Protein 6N6A (pdb70)

Organism: Vibrio cholerae serotype O1 (strain ATCC 39315 / El Tor Inaba N16961) (NCBI:txid243277)

Sequence (181 aa):
MSFSDQNLIWIDLEMTGLDPEMHKKIIEMMATIVTDSELNILAEGPVIAIHQPESELAKMDEWCTTTHTASGLVARVRQSQVSEEEAIDQTLAFLKQWVPEGKSPICGNSIGQDRRFLYKHMPRLEAYFHYRYIDVSTIKELTRRRWQPEVLKEEFSKTGSHLALDDIRESIAELQQFYRKKAVFKI

Nearest PDB structures (foldseek):
  6n6f-assembly1_A  TM=1.005E+00  e=4.125E-38  Vibrio cholerae
  7v5h-assembly1_A-2  TM=9.959E-01  e=2.696E-35  Vibrio cholerae O1 biovar El Tor str. N16961
  7vh4-assembly1_C  TM=9.871E-01  e=1.041E-28  Escherichia coli K-12
  3tr8-assembly1_B  TM=9.938E-01  e=1.844E-27  Coxiella burnetii
  7va3-assembly1_B  TM=9.615E-01  e=7.369E-28  Pseudomonas aeruginosa PAO1

Radius of gyration: 16.39 Å; Cα contacts (8 Å, |Δi|>4): 331; chains: 1; bounding box: 46×34×40 Å

Structure (mmCIF, N/CA/C/O backbone):
data_6N6A
#
_entry.id   6N6A
#
_cell.length_a   89.864
_cell.length_b   89.864
_cell.length_c   59.622
_cell.angle_alpha   90.000
_cell.angle_beta   90.000
_cell.angle_gamma   120.000
#
_symmetry.space_group_name_H-M   'P 32 2 1'
#
loop_
_entity.id
_entity.type
_entity.pdbx_description
1 polymer Oligoribonuclease
2 polymer "RNA (5'-R(P*GP*G)-3')"
3 non-polymer 'SODIUM ION'
4 water water
#
loop_
_atom_site.group_PDB
_atom_site.id
_atom_site.type_symbol
_atom_site.label_atom_id
_atom_site.label_alt_id
_atom_site.label_comp_id
_atom_site.label_asym_id
_atom_site.label_entity_id
_atom_site.label_seq_id
_atom_site.pdbx_PDB_ins_code
_atom_site.Cartn_x
_atom_site.Cartn_y
_atom_site.Cartn_z
_atom_site.occupancy
_atom_site.B_iso_or_equiv
_atom_site.auth_seq_id
_atom_site.auth_comp_id
_atom_site.auth_asym_id
_atom_site.auth_atom_id
_atom_site.pdbx_PDB_model_num
ATOM 1 N N . MET A 1 1 ? -33.989 3.353 -18.429 1.00 56.35 1 MET A N 1
ATOM 2 C CA . MET A 1 1 ? -32.577 3.711 -18.489 1.00 60.17 1 MET A CA 1
ATOM 3 C C . MET A 1 1 ? -31.773 2.939 -17.442 1.00 60.59 1 MET A C 1
ATOM 4 O O . MET A 1 1 ? -31.222 1.877 -17.731 1.00 67.28 1 MET A O 1
ATOM 6 N N . SER A 1 2 ? -31.708 3.483 -16.226 1.00 53.71 2 SER A N 1
ATOM 7 C CA . SER A 1 2 ? -31.023 2.819 -15.124 1.00 41.61 2 SER A CA 1
ATOM 8 C C . SER A 1 2 ? -31.983 1.902 -14.379 1.00 36.10 2 SER A C 1
ATOM 9 O O . SER A 1 2 ? -31.843 1.706 -13.170 1.00 32.77 2 SER A O 1
ATOM 12 N N . PHE A 1 3 ? -32.964 1.354 -15.095 1.00 32.57 3 PHE A N 1
ATOM 13 C CA . PHE A 1 3 ? -33.963 0.472 -14.502 1.00 29.39 3 PHE A CA 1
ATOM 14 C C . PHE A 1 3 ? -33.286 -0.747 -13.886 1.00 29.44 3 PHE A C 1
ATOM 15 O O . PHE A 1 3 ? -32.486 -1.419 -14.541 1.00 30.29 3 PHE A O 1
ATOM 23 N N . SER A 1 4 ? -33.599 -1.032 -12.620 1.00 25.16 4 SER A N 1
ATOM 24 C CA . SER A 1 4 ? -32.925 -2.132 -11.942 1.00 26.80 4 SER A CA 1
ATOM 25 C C . SER A 1 4 ? -33.752 -2.607 -10.758 1.00 22.59 4 SER A C 1
ATOM 26 O O . SER A 1 4 ? -34.308 -1.797 -10.013 1.00 21.60 4 SER A O 1
ATOM 29 N N . ASP A 1 5 ? -33.797 -3.932 -10.574 1.00 25.63 5 ASP A N 1
ATOM 30 C CA . ASP A 1 5 ? -34.478 -4.479 -9.406 1.00 23.33 5 ASP A CA 1
ATOM 31 C C . ASP A 1 5 ? -33.731 -4.217 -8.103 1.00 23.41 5 ASP A C 1
ATOM 32 O O . ASP A 1 5 ? -34.237 -4.592 -7.039 1.00 24.43 5 ASP A O 1
ATOM 37 N N . GLN A 1 6 ? -32.554 -3.589 -8.161 1.00 20.74 6 GLN A N 1
ATOM 38 C CA . GLN A 1 6 ? -31.804 -3.201 -6.974 1.00 21.13 6 GLN A CA 1
ATOM 39 C C . GLN A 1 6 ? -32.062 -1.762 -6.551 1.00 19.67 6 GLN A C 1
ATOM 40 O O . GLN A 1 6 ? -31.634 -1.368 -5.460 1.00 19.43 6 GLN A O 1
ATOM 46 N N . ASN A 1 7 ? -32.730 -0.968 -7.388 1.00 17.87 7 ASN A N 1
ATOM 47 C CA . ASN A 1 7 ? -32.991 0.430 -7.084 1.00 16.68 7 ASN A CA 1
ATOM 48 C C . ASN A 1 7 ? -33.948 0.547 -5.899 1.00 16.89 7 ASN A C 1
ATOM 49 O O . ASN A 1 7 ? -34.751 -0.352 -5.621 1.00 17.62 7 ASN A O 1
ATOM 54 N N . LEU A 1 8 ? -33.876 1.685 -5.216 1.00 14.71 8 LEU A N 1
ATOM 55 C CA . LEU A 1 8 ? -34.627 1.915 -3.985 1.00 13.65 8 LEU A CA 1
ATOM 56 C C . LEU A 1 8 ? -35.653 3.020 -4.189 1.00 14.98 8 LEU A C 1
ATOM 57 O O . LEU A 1 8 ? -35.331 4.081 -4.740 1.00 14.91 8 LEU A O 1
ATOM 62 N N . ILE A 1 9 ? -36.879 2.779 -3.724 1.00 14.36 9 ILE A N 1
ATOM 63 C CA . ILE A 1 9 ? -37.945 3.771 -3.778 1.00 13.50 9 ILE A CA 1
ATOM 64 C C . ILE A 1 9 ? -38.035 4.452 -2.425 1.00 13.44 9 ILE A C 1
ATOM 65 O O . ILE A 1 9 ? -38.358 3.807 -1.418 1.00 12.47 9 ILE A O 1
ATOM 70 N N . TRP A 1 10 ? -37.777 5.752 -2.416 1.00 11.99 10 TRP A N 1
ATOM 71 C CA . TRP A 1 10 ? -37.900 6.599 -1.239 1.00 10.99 10 TRP A CA 1
ATOM 72 C C . TRP A 1 10 ? -39.199 7.385 -1.333 1.00 12.22 10 TRP A C 1
ATOM 73 O O . TRP A 1 10 ? -39.542 7.907 -2.395 1.00 12.79 10 TRP A O 1
ATOM 84 N N . ILE A 1 11 ? -39.918 7.476 -0.219 1.00 11.87 11 ILE A N 1
ATOM 85 C CA . ILE A 1 11 ? -41.204 8.166 -0.214 1.00 12.44 11 ILE A CA 1
ATOM 86 C C . ILE A 1 11 ? -41.380 8.916 1.096 1.00 11.59 11 ILE A C 1
ATOM 87 O O . ILE A 1 11 ? -40.950 8.452 2.157 1.00 13.76 11 ILE A O 1
ATOM 92 N N . ASP A 1 12 ? -41.982 10.102 1.009 1.00 13.05 12 ASP A N 1
ATOM 93 C CA . ASP A 1 12 ? -42.378 10.857 2.187 1.00 13.20 12 ASP A CA 1
ATOM 94 C C . ASP A 1 12 ? -43.775 11.406 1.951 1.00 12.42 12 ASP A C 1
ATOM 95 O O . ASP A 1 12 ? -44.094 11.879 0.855 1.00 13.54 12 ASP A O 1
ATOM 100 N N . LEU A 1 13 ? -44.614 11.308 2.976 1.00 12.99 13 LEU A N 1
ATOM 101 C CA . LEU A 1 13 ? -45.961 11.856 2.943 1.00 13.26 13 LEU A CA 1
ATOM 102 C C . LEU A 1 13 ? -46.090 12.948 3.993 1.00 14.47 13 LEU A C 1
ATOM 103 O O . LEU A 1 13 ? -45.417 12.923 5.027 1.00 14.16 13 LEU A O 1
ATOM 108 N N . GLU A 1 14 ? -46.951 13.920 3.712 1.00 11.79 14 GLU A N 1
ATOM 109 C CA . GLU A 1 14 ? -47.470 14.800 4.745 1.00 11.11 14 GLU A CA 1
ATOM 110 C C . GLU A 1 14 ? -48.952 14.508 4.910 1.00 12.85 14 GLU A C 1
ATOM 111 O O . GLU A 1 14 ? -49.643 14.154 3.944 1.00 12.34 14 GLU A O 1
ATOM 117 N N . MET A 1 15 ? -49.426 14.626 6.152 1.00 11.89 15 MET A N 1
ATOM 118 C CA . MET A 1 15 ? -50.779 14.231 6.510 1.00 11.50 15 MET A CA 1
ATOM 119 C C . MET A 1 15 ? -51.427 15.309 7.367 1.00 11.05 15 MET A C 1
ATOM 120 O O . MET A 1 15 ? -50.761 16.201 7.901 1.00 12.53 15 MET A O 1
ATOM 125 N N . THR A 1 16 ? -52.746 15.195 7.527 1.00 12.63 16 THR A N 1
ATOM 126 C CA . THR A 1 16 ? -53.455 16.071 8.455 1.00 11.45 16 THR A CA 1
ATOM 127 C C . THR A 1 16 ? -53.309 15.642 9.914 1.00 12.15 16 THR A C 1
ATOM 128 O O . THR A 1 16 ? -53.825 16.339 10.793 1.00 13.39 16 THR A O 1
ATOM 132 N N . GLY A 1 17 ? -52.625 14.534 10.188 1.00 11.78 17 GLY A N 1
ATOM 133 C CA . GLY A 1 17 ? -52.401 14.094 11.550 1.00 12.22 17 GLY A CA 1
ATOM 134 C C . GLY A 1 17 ? -51.777 12.712 11.547 1.00 11.17 17 GLY A C 1
ATOM 135 O O . GLY A 1 17 ? -51.419 12.179 10.497 1.00 12.23 17 GLY A O 1
ATOM 136 N N . LEU A 1 18 ? -51.665 12.144 12.745 1.00 13.64 18 LEU A N 1
ATOM 137 C CA . LEU A 1 18 ? -50.914 10.913 12.954 1.00 14.76 18 LEU A CA 1
ATOM 138 C C . LEU A 1 18 ? -51.759 9.648 12.853 1.00 17.35 18 LEU A C 1
ATOM 139 O O . LEU A 1 18 ? -51.206 8.551 12.988 1.00 16.50 18 LEU A O 1
ATOM 144 N N . ASP A 1 19 ? -53.069 9.760 12.622 1.00 14.76 19 ASP A N 1
ATOM 145 C CA . ASP A 1 19 ? -53.960 8.599 12.694 1.00 15.79 19 ASP A CA 1
ATOM 146 C C . ASP A 1 19 ? -54.506 8.274 11.310 1.00 13.83 19 ASP A C 1
ATOM 147 O O . ASP A 1 19 ? -55.354 9.022 10.800 1.00 15.11 19 ASP A O 1
ATOM 152 N N . PRO A 1 20 ? -54.095 7.164 10.685 1.00 14.60 20 PRO A N 1
ATOM 153 C CA . PRO A 1 20 ? -54.573 6.869 9.320 1.00 16.96 20 PRO A CA 1
ATOM 154 C C . PRO A 1 20 ? -56.077 6.719 9.216 1.00 16.32 20 PRO A C 1
ATOM 155 O O . PRO A 1 20 ? -56.637 6.940 8.135 1.00 17.47 20 PRO A O 1
ATOM 159 N N . GLU A 1 21 ? -56.752 6.332 10.295 1.00 14.96 21 GLU A N 1
ATOM 160 C CA . GLU A 1 21 ? -58.194 6.132 10.240 1.00 16.42 21 GLU A CA 1
ATOM 161 C C . GLU A 1 21 ? -58.969 7.441 10.284 1.00 18.05 21 GLU A C 1
ATOM 162 O O . GLU A 1 21 ? -60.133 7.473 9.877 1.00 24.88 21 GLU A O 1
ATOM 168 N N . MET A 1 22 ? -58.349 8.508 10.773 1.00 16.56 22 MET A N 1
ATOM 169 C CA . MET A 1 22 ? -58.968 9.814 10.939 1.00 17.16 22 MET A CA 1
ATOM 170 C C . MET A 1 22 ? -58.453 10.839 9.947 1.00 15.60 22 MET A C 1
ATOM 171 O O . MET A 1 22 ? -59.214 11.706 9.503 1.00 16.64 22 MET A O 1
ATOM 176 N N . HIS A 1 23 ? -57.188 10.741 9.576 1.00 13.23 23 HIS A N 1
ATOM 177 C CA . HIS A 1 23 ? -56.488 11.794 8.867 1.00 12.08 23 HIS A CA 1
ATOM 178 C C . HIS A 1 23 ? -56.267 11.396 7.419 1.00 12.87 23 HIS A C 1
ATOM 179 O O . HIS A 1 23 ? -56.576 10.278 6.995 1.00 16.06 23 HIS A O 1
ATOM 186 N N . LYS A 1 24 ? -55.728 12.337 6.660 1.00 12.51 24 LYS A N 1
ATOM 187 C CA A LYS A 1 24 ? -55.637 12.199 5.217 0.63 11.11 24 LYS A CA 1
ATOM 188 C CA B LYS A 1 24 ? -55.642 12.218 5.214 0.37 11.93 24 LYS A CA 1
ATOM 189 C C . LYS A 1 24 ? -54.244 12.593 4.756 1.00 12.62 24 LYS A C 1
ATOM 190 O O . LYS A 1 24 ? -53.523 13.333 5.437 1.00 14.15 24 LYS A O 1
ATOM 201 N N . ILE A 1 25 ? -53.878 12.090 3.580 1.00 12.50 25 ILE A N 1
ATOM 202 C CA . ILE A 1 25 ? -52.619 12.459 2.944 1.00 12.03 25 ILE A CA 1
ATOM 203 C C . ILE A 1 25 ? -52.822 13.780 2.218 1.00 13.08 25 ILE A C 1
ATOM 204 O O . ILE A 1 25 ? -53.765 13.928 1.431 1.00 13.55 25 ILE A O 1
ATOM 209 N N . ILE A 1 26 ? -51.939 14.744 2.482 1.00 12.28 26 ILE A N 1
ATOM 210 C CA . ILE A 1 26 ? -51.986 16.041 1.803 1.00 11.46 26 ILE A CA 1
ATOM 211 C C . ILE A 1 26 ? -50.782 16.300 0.917 1.00 11.26 26 ILE A C 1
ATOM 212 O O . ILE A 1 26 ? -50.831 17.223 0.086 1.00 12.57 26 ILE A O 1
ATOM 217 N N . GLU A 1 27 ? -49.707 15.530 1.054 1.00 12.34 27 GLU A N 1
ATOM 218 C CA . GLU A 1 27 ? -48.603 15.662 0.118 1.00 12.89 27 GLU A CA 1
ATOM 219 C C . GLU A 1 27 ? -47.902 14.324 -0.021 1.00 11.80 27 GLU A C 1
ATOM 220 O O . GLU A 1 27 ? -47.838 13.539 0.926 1.00 13.07 27 GLU A O 1
ATOM 226 N N . MET A 1 28 ? -47.354 14.082 -1.211 1.00 12.94 28 MET A N 1
ATOM 227 C CA A MET A 1 28 ? -46.552 12.893 -1.473 0.50 13.24 28 MET A CA 1
ATOM 228 C CA B MET A 1 28 ? -46.512 12.920 -1.421 0.50 12.95 28 MET A CA 1
ATOM 229 C C . MET A 1 28 ? -45.388 13.289 -2.372 1.00 14.34 28 MET A C 1
ATOM 230 O O . MET A 1 28 ? -45.559 14.100 -3.288 1.00 15.20 28 MET A O 1
ATOM 239 N N . ALA A 1 29 ? -44.219 12.711 -2.117 1.00 13.33 29 ALA A N 1
ATOM 240 C CA . ALA A 1 29 ? -43.075 12.854 -3.003 1.00 12.02 29 ALA A CA 1
ATOM 241 C C . ALA A 1 29 ? -42.327 11.531 -3.014 1.00 13.69 29 ALA A C 1
ATOM 242 O O . ALA A 1 29 ? -42.277 10.825 -1.997 1.00 14.04 29 ALA A O 1
ATOM 244 N N . THR A 1 30 ? -41.753 11.195 -4.173 1.00 12.49 30 THR A N 1
ATOM 245 C CA . THR A 1 30 ? -40.946 9.993 -4.322 1.00 11.82 30 THR A CA 1
ATOM 246 C C . THR A 1 30 ? -39.613 10.348 -4.965 1.00 13.01 30 THR A C 1
ATOM 247 O O . THR A 1 30 ? -39.508 11.307 -5.737 1.00 14.00 30 THR A O 1
ATOM 251 N N . ILE A 1 31 ? -38.587 9.570 -4.619 1.00 13.15 31 ILE A N 1
ATOM 252 C CA . ILE A 1 31 ? -37.282 9.635 -5.263 1.00 12.01 31 ILE A CA 1
ATOM 253 C C . ILE A 1 31 ? -36.803 8.208 -5.461 1.00 11.64 31 ILE A C 1
ATOM 254 O O . ILE A 1 31 ? -37.029 7.345 -4.604 1.00 14.18 31 ILE A O 1
ATOM 259 N N . VAL A 1 32 ? -36.134 7.949 -6.578 1.00 14.63 32 VAL A N 1
ATOM 260 C CA . VAL A 1 32 ? -35.500 6.658 -6.816 1.00 14.24 32 VAL A CA 1
ATOM 261 C C . VAL A 1 32 ? -33.994 6.848 -6.756 1.00 16.17 32 VAL A C 1
ATOM 262 O O . VAL A 1 32 ? -33.444 7.703 -7.461 1.00 16.30 32 VAL A O 1
ATOM 266 N N . THR A 1 33 ? -33.327 6.050 -5.921 1.00 13.68 33 THR A N 1
ATOM 267 C CA . THR A 1 33 ? -31.873 5.954 -5.935 1.00 16.06 33 THR A CA 1
ATOM 268 C C . THR A 1 33 ? -31.454 4.599 -6.478 1.00 16.25 33 THR A C 1
ATOM 269 O O . THR A 1 33 ? -32.234 3.642 -6.497 1.00 17.28 33 THR A O 1
ATOM 273 N N . ASP A 1 34 ? -30.199 4.520 -6.917 1.00 15.10 34 ASP A N 1
ATOM 274 C CA . ASP A 1 34 ? -29.631 3.205 -7.138 1.00 15.97 34 ASP A CA 1
ATOM 275 C C . ASP A 1 34 ? -29.293 2.574 -5.790 1.00 16.52 34 ASP A C 1
ATOM 276 O O . ASP A 1 34 ? -29.508 3.160 -4.725 1.00 17.24 34 ASP A O 1
ATOM 281 N N . SER A 1 35 ? -28.758 1.356 -5.844 1.00 17.90 35 SER A N 1
ATOM 282 C CA . SER A 1 35 ? -28.451 0.616 -4.630 1.00 17.70 35 SER A CA 1
ATOM 283 C C . SER A 1 35 ? -27.331 1.256 -3.827 1.00 20.67 35 SER A C 1
ATOM 284 O O . SER A 1 35 ? -27.166 0.928 -2.648 1.00 21.29 35 SER A O 1
ATOM 287 N N . GLU A 1 36 ? -26.552 2.146 -4.443 1.00 18.84 36 GLU A N 1
ATOM 288 C CA . GLU A 1 36 ? -25.478 2.864 -3.770 1.00 20.01 36 GLU A CA 1
ATOM 289 C C . GLU A 1 36 ? -25.909 4.253 -3.309 1.00 18.66 36 GLU A C 1
ATOM 290 O O . GLU A 1 36 ? -25.063 5.041 -2.871 1.00 19.84 36 GLU A O 1
ATOM 296 N N . LEU A 1 37 ? -27.201 4.564 -3.396 1.00 16.32 37 LEU A N 1
ATOM 297 C CA . LEU A 1 37 ? -27.838 5.793 -2.904 1.00 16.28 37 LEU A CA 1
ATOM 298 C C . LEU A 1 37 ? -27.657 6.993 -3.824 1.00 18.48 37 LEU A C 1
ATOM 299 O O . LEU A 1 37 ? -28.010 8.111 -3.426 1.00 18.83 37 LEU A O 1
ATOM 304 N N . ASN A 1 38 ? -27.140 6.807 -5.032 1.00 19.14 38 ASN A N 1
ATOM 305 C CA . ASN A 1 38 ? -27.107 7.908 -5.988 1.00 16.84 38 ASN A CA 1
ATOM 306 C C . ASN A 1 38 ? -28.523 8.194 -6.460 1.00 16.85 38 ASN A C 1
ATOM 307 O O . ASN A 1 38 ? -29.250 7.279 -6.851 1.00 17.63 38 ASN A O 1
ATOM 312 N N . ILE A 1 39 ? -28.917 9.464 -6.430 1.00 16.60 39 ILE A N 1
ATOM 313 C CA . ILE A 1 39 ? -30.265 9.832 -6.851 1.00 16.04 39 ILE A CA 1
ATOM 314 C C . ILE A 1 39 ? -30.348 9.754 -8.369 1.00 16.69 39 ILE A C 1
ATOM 315 O O . ILE A 1 39 ? -29.613 10.451 -9.081 1.00 18.66 39 ILE A O 1
ATOM 320 N N . LEU A 1 40 ? -31.234 8.890 -8.869 1.00 16.45 40 LEU A N 1
ATOM 321 C CA . LEU A 1 40 ? -31.422 8.695 -10.302 1.00 17.76 40 LEU A CA 1
ATOM 322 C C . LEU A 1 40 ? -32.498 9.606 -10.866 1.00 17.09 40 LEU A C 1
ATOM 323 O O . LEU A 1 40 ? -32.372 10.082 -12.000 1.00 18.50 40 LEU A O 1
ATOM 328 N N . ALA A 1 41 ? -33.562 9.837 -10.102 1.00 15.43 41 ALA A N 1
ATOM 329 C CA . ALA A 1 41 ? -34.736 10.523 -10.619 1.00 14.76 41 ALA A CA 1
ATOM 330 C C . ALA A 1 41 ? -35.611 10.921 -9.449 1.00 14.31 41 ALA A C 1
ATOM 331 O O . ALA A 1 41 ? -35.745 10.163 -8.483 1.00 16.50 41 ALA A O 1
ATOM 333 N N . GLU A 1 42 ? -36.209 12.100 -9.541 1.00 14.09 42 GLU A N 1
ATOM 334 C CA . GLU A 1 42 ? -37.205 12.514 -8.572 1.00 14.89 42 GLU A CA 1
ATOM 335 C C . GLU A 1 42 ? -38.577 12.368 -9.207 1.00 15.75 42 GLU A C 1
ATOM 336 O O . GLU A 1 42 ? -38.752 12.634 -10.405 1.00 18.97 42 GLU A O 1
ATOM 342 N N . GLY A 1 43 ? -39.531 11.898 -8.410 1.00 14.97 43 GLY A N 1
ATOM 343 C CA . GLY A 1 43 ? -40.864 11.642 -8.893 1.00 14.47 43 GLY A CA 1
ATOM 344 C C . GLY A 1 43 ? -41.793 12.819 -8.703 1.00 15.43 43 GLY A C 1
ATOM 345 O O . GLY A 1 43 ? -41.382 13.927 -8.334 1.00 14.99 43 GLY A O 1
ATOM 346 N N . PRO A 1 44 ? -43.077 12.591 -8.964 1.00 15.11 44 PRO A N 1
ATOM 347 C CA . PRO A 1 44 ? -44.073 13.654 -8.787 1.00 15.62 44 PRO A CA 1
ATOM 348 C C . PRO A 1 44 ? -44.100 14.147 -7.350 1.00 12.27 44 PRO A C 1
ATOM 349 O O . PRO A 1 44 ? -44.056 13.361 -6.400 1.00 14.02 44 PRO A O 1
ATOM 353 N N . VAL A 1 45 ? -44.174 15.467 -7.200 1.00 13.33 45 VAL A N 1
ATOM 354 C CA . VAL A 1 45 ? -44.330 16.113 -5.904 1.00 12.81 45 VAL A CA 1
ATOM 355 C C . VAL A 1 45 ? -45.739 16.679 -5.904 1.00 12.92 45 VAL A C 1
ATOM 356 O O . VAL A 1 45 ? -46.024 17.666 -6.592 1.00 15.29 45 VAL A O 1
ATOM 360 N N . ILE A 1 46 ? -46.633 16.031 -5.162 1.00 13.32 46 ILE A N 1
ATOM 361 C CA . ILE A 1 46 ? -48.068 16.221 -5.350 1.00 12.87 46 ILE A CA 1
ATOM 362 C C . ILE A 1 46 ? -48.701 16.698 -4.050 1.00 12.31 46 ILE A C 1
ATOM 363 O O . ILE A 1 46 ? -48.722 15.963 -3.057 1.00 13.42 46 ILE A O 1
ATOM 368 N N . ALA A 1 47 ? -49.244 17.911 -4.064 1.00 14.56 47 ALA A N 1
ATOM 369 C CA . ALA A 1 47 ? -50.162 18.332 -3.015 1.00 13.24 47 ALA A CA 1
ATOM 370 C C . ALA A 1 47 ? -51.538 17.791 -3.370 1.00 15.31 47 ALA A C 1
ATOM 371 O O . ALA A 1 47 ? -52.031 18.013 -4.480 1.00 17.75 47 ALA A O 1
ATOM 373 N N . ILE A 1 48 ? -52.140 17.046 -2.449 1.00 14.21 48 ILE A N 1
ATOM 374 C CA . ILE A 1 48 ? -53.386 16.337 -2.703 1.00 14.88 48 ILE A CA 1
ATOM 375 C C . ILE A 1 48 ? -54.525 17.143 -2.104 1.00 14.94 48 ILE A C 1
ATOM 376 O O . ILE A 1 48 ? -54.489 17.489 -0.918 1.00 15.54 48 ILE A O 1
ATOM 381 N N . HIS A 1 49 ? -55.522 17.462 -2.925 1.00 16.18 49 HIS A N 1
ATOM 382 C CA . HIS A 1 49 ? -56.613 18.294 -2.446 1.00 15.74 49 HIS A CA 1
ATOM 383 C C . HIS A 1 49 ? -57.360 17.598 -1.319 1.00 17.49 49 HIS A C 1
ATOM 384 O O . HIS A 1 49 ? -57.614 16.390 -1.374 1.00 17.50 49 HIS A O 1
ATOM 391 N N . GLN A 1 50 ? -57.719 18.376 -0.298 1.00 16.91 50 GLN A N 1
ATOM 392 C CA . GLN A 1 50 ? -58.609 17.914 0.753 1.00 16.36 50 GLN A CA 1
ATOM 393 C C . GLN A 1 50 ? -59.577 19.044 1.074 1.00 18.39 50 GLN A C 1
ATOM 394 O O . GLN A 1 50 ? -59.192 20.223 1.042 1.00 19.88 50 GLN A O 1
ATOM 400 N N . PRO A 1 51 ? -60.824 18.717 1.392 1.00 18.43 51 PRO A N 1
ATOM 401 C CA . PRO A 1 51 ? -61.796 19.757 1.746 1.00 18.68 51 PRO A CA 1
ATOM 402 C C . PRO A 1 51 ? -61.516 20.334 3.124 1.00 16.97 51 PRO A C 1
ATOM 403 O O . PRO A 1 51 ? -60.779 19.769 3.935 1.00 16.76 51 PRO A O 1
ATOM 407 N N . GLU A 1 52 ? -62.118 21.494 3.384 1.00 19.02 52 GLU A N 1
ATOM 408 C CA . GLU A 1 52 ? -61.883 22.158 4.662 1.00 17.50 52 GLU A CA 1
ATOM 409 C C . GLU A 1 52 ? -62.280 21.282 5.838 1.00 17.69 52 GLU A C 1
ATOM 410 O O . GLU A 1 52 ? -61.666 21.371 6.904 1.00 18.24 52 GLU A O 1
ATOM 416 N N . SER A 1 53 ? -63.305 20.442 5.680 1.00 15.76 53 SER A N 1
ATOM 417 C CA . SER A 1 53 ? -63.687 19.570 6.788 1.00 15.85 53 SER A CA 1
ATOM 418 C C . SER A 1 53 ? -62.552 18.638 7.188 1.00 17.07 53 SER A C 1
ATOM 419 O O . SER A 1 53 ? -62.435 18.269 8.363 1.00 16.85 53 SER A O 1
ATOM 422 N N . GLU A 1 54 ? -61.706 18.243 6.233 1.00 15.20 54 GLU A N 1
ATOM 423 C CA . GLU A 1 54 ? -60.565 17.406 6.576 1.00 13.40 54 GLU A CA 1
ATOM 424 C C . GLU A 1 54 ? -59.392 18.232 7.084 1.00 12.93 54 GLU A C 1
ATOM 425 O O . GLU A 1 54 ? -58.694 17.808 8.013 1.00 13.95 54 G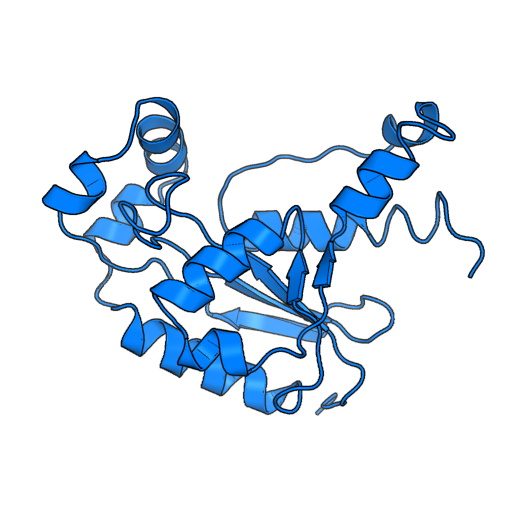LU A O 1
ATOM 431 N N . LEU A 1 55 ? -59.150 19.406 6.486 1.00 13.63 55 LEU A N 1
ATOM 432 C CA . LEU A 1 55 ? -58.108 20.279 7.013 1.00 12.97 55 LEU A CA 1
ATOM 433 C C . LEU A 1 55 ? -58.453 20.730 8.423 1.00 13.39 55 LEU A C 1
ATOM 434 O O . LEU A 1 55 ? -57.553 21.020 9.221 1.00 14.85 55 LEU A O 1
ATOM 439 N N . ALA A 1 56 ? -59.745 20.767 8.756 1.00 13.43 56 ALA A N 1
ATOM 440 C CA . ALA A 1 56 ? -60.179 21.216 10.077 1.00 13.58 56 ALA A CA 1
ATOM 441 C C . ALA A 1 56 ? -59.927 20.190 11.169 1.00 14.20 56 ALA A C 1
ATOM 442 O O . ALA A 1 56 ? -60.188 20.486 12.342 1.00 16.93 56 ALA A O 1
ATOM 444 N N . LYS A 1 57 ? -59.452 18.993 10.825 1.00 13.09 57 LYS A N 1
ATOM 445 C CA . LYS A 1 57 ? -59.028 18.042 11.839 1.00 12.57 57 LYS A CA 1
ATOM 446 C C . LYS A 1 57 ? -57.6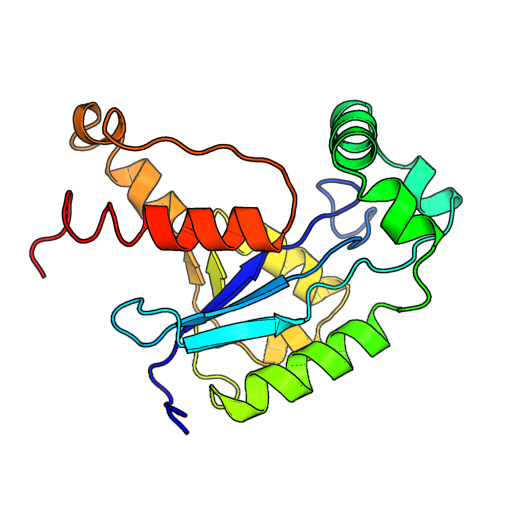03 18.289 12.314 1.00 14.70 57 LYS A C 1
ATOM 447 O O . LYS A 1 57 ? -57.162 17.638 13.268 1.00 16.63 57 LYS A O 1
ATOM 453 N N . MET A 1 58 ? -56.872 19.193 11.672 1.00 13.32 58 MET A N 1
ATOM 454 C CA . MET A 1 58 ? -55.475 19.392 12.029 1.00 12.08 58 MET A CA 1
ATOM 455 C C . MET A 1 58 ? -55.362 20.090 13.374 1.00 12.85 58 MET A C 1
ATOM 456 O O . MET A 1 58 ? -56.082 21.056 13.662 1.00 13.80 58 MET A O 1
ATOM 461 N N . ASP A 1 59 ? -54.447 19.594 14.202 1.00 12.86 59 ASP A N 1
ATOM 462 C CA . ASP A 1 59 ? -54.171 20.229 15.483 1.00 12.45 59 ASP A CA 1
ATOM 463 C C . ASP A 1 59 ? -53.291 21.462 15.266 1.00 12.35 59 ASP A C 1
ATOM 464 O O . ASP A 1 59 ? -53.011 21.872 14.137 1.00 12.58 59 ASP A O 1
ATOM 469 N N . GLU A 1 60 ? -52.826 22.064 16.358 1.00 12.35 60 GLU A N 1
ATOM 470 C CA . GLU A 1 60 ? -52.018 23.270 16.223 1.00 12.68 60 GLU A CA 1
ATOM 471 C C . GLU A 1 60 ? -50.704 22.980 15.512 1.00 13.79 60 GLU A C 1
ATOM 472 O O . GLU A 1 60 ? -50.294 23.739 14.625 1.00 14.20 60 GLU A O 1
ATOM 478 N N . TRP A 1 61 ? -50.030 21.887 15.885 1.00 12.91 61 TRP A N 1
ATOM 479 C CA . TRP A 1 61 ? -48.764 21.558 15.240 1.00 14.38 61 TRP A CA 1
ATOM 480 C C . TRP A 1 61 ? -48.941 21.420 13.735 1.00 14.32 61 TRP A C 1
ATOM 481 O O . TRP A 1 61 ? -48.184 22.007 12.948 1.00 15.03 61 TRP A O 1
ATOM 492 N N . CYS A 1 62 ? -49.938 20.640 13.313 1.00 12.51 62 CYS A N 1
ATOM 493 C CA . CYS A 1 62 ? -50.143 20.416 11.887 1.00 12.81 62 CYS A CA 1
ATOM 494 C C . CYS A 1 62 ? -50.561 21.698 11.186 1.00 13.79 62 CYS A C 1
ATOM 495 O O . CYS A 1 62 ? -50.061 22.012 10.099 1.00 14.48 62 CYS A O 1
ATOM 498 N N . THR A 1 63 ? -51.499 22.438 11.782 1.00 13.63 63 THR A N 1
ATOM 499 C CA . THR A 1 63 ? -51.978 23.663 11.153 1.00 13.80 63 THR A CA 1
ATOM 500 C C . THR A 1 63 ? -50.840 24.645 10.946 1.00 14.95 63 THR A C 1
ATOM 501 O O . THR A 1 63 ? -50.651 25.171 9.843 1.00 14.66 63 THR A O 1
ATOM 505 N N . THR A 1 64 ? -50.059 24.901 11.994 1.00 13.89 64 THR A N 1
ATOM 506 C CA . THR A 1 64 ? -48.997 25.887 11.861 1.00 14.94 64 THR A CA 1
ATOM 507 C C . THR A 1 64 ? -47.902 25.388 10.928 1.00 15.78 64 THR A C 1
ATOM 508 O O . THR A 1 64 ? -47.387 26.154 10.102 1.00 18.26 64 THR A O 1
ATOM 512 N N . THR A 1 65 ? -47.545 24.103 11.026 1.00 13.91 65 THR A N 1
ATOM 513 C CA . THR A 1 65 ? -46.478 23.575 10.183 1.00 14.46 65 THR A CA 1
ATOM 514 C C . THR A 1 65 ? -46.856 23.661 8.713 1.00 15.63 65 THR A C 1
ATOM 515 O O . THR A 1 65 ? -46.096 24.190 7.890 1.00 16.33 65 THR A O 1
ATOM 519 N N . HIS A 1 66 ? -48.029 23.136 8.365 1.00 13.75 66 HIS A N 1
ATOM 520 C CA . HIS A 1 66 ? -48.415 23.061 6.963 1.00 13.12 66 HIS A CA 1
ATOM 521 C C . HIS A 1 66 ? -48.892 24.396 6.409 1.00 15.28 66 HIS A C 1
ATOM 522 O O . HIS A 1 66 ? -48.866 24.589 5.187 1.00 15.64 66 HIS A O 1
ATOM 529 N N . THR A 1 67 ? -49.326 25.323 7.266 1.00 16.32 67 THR A N 1
ATOM 530 C CA . THR A 1 67 ? -49.618 26.665 6.777 1.00 15.19 67 THR A CA 1
ATOM 531 C C . THR A 1 67 ? -48.328 27.419 6.483 1.00 16.58 67 THR A C 1
ATOM 532 O O . THR A 1 67 ? -48.166 28.000 5.403 1.00 18.54 67 THR A O 1
ATOM 536 N N . ALA A 1 68 ? -47.376 27.383 7.420 1.00 18.72 68 ALA A N 1
ATOM 537 C CA . ALA A 1 68 ? -46.145 28.152 7.256 1.00 21.12 68 ALA A CA 1
ATOM 538 C C . ALA A 1 68 ? -45.328 27.689 6.054 1.00 19.67 68 ALA A C 1
ATOM 539 O O . ALA A 1 68 ? -44.642 28.503 5.420 1.00 21.73 68 ALA A O 1
ATOM 541 N N . SER A 1 69 ? -45.365 26.398 5.737 1.00 17.06 69 SER A N 1
ATOM 542 C CA . SER A 1 69 ? -44.599 25.877 4.614 1.00 16.50 69 SER A CA 1
ATOM 543 C C . SER A 1 69 ? -45.222 26.205 3.269 1.00 18.56 69 SER A C 1
ATOM 544 O O . SER A 1 69 ? -44.580 25.973 2.237 1.00 17.59 69 SER A O 1
ATOM 547 N N . GLY A 1 70 ? -46.450 26.714 3.257 1.00 17.62 70 G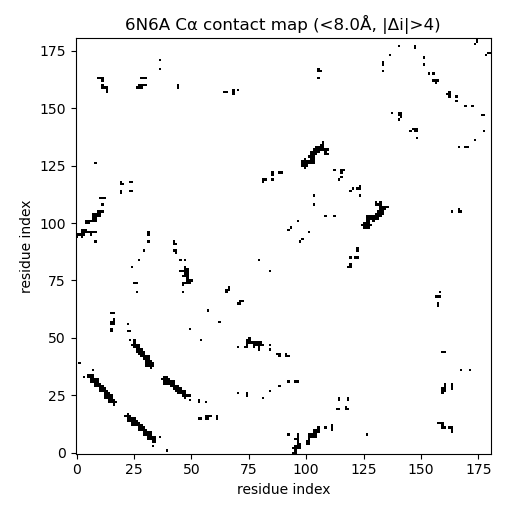LY A N 1
ATOM 548 C CA . GLY A 1 70 ? -47.189 26.925 2.030 1.00 16.91 70 GLY A CA 1
ATOM 549 C C . GLY A 1 70 ? -47.968 25.716 1.555 1.00 16.99 70 GLY A C 1
ATOM 550 O O . GLY A 1 70 ? -48.687 25.815 0.549 1.00 18.21 70 GLY A O 1
ATOM 551 N N . LEU A 1 71 ? -47.866 24.583 2.256 1.00 14.97 71 LEU A N 1
ATOM 552 C CA . LEU A 1 71 ? -48.551 23.381 1.803 1.00 15.14 71 LEU A CA 1
ATOM 553 C C . LEU A 1 71 ? -50.066 23.542 1.855 1.00 17.58 71 LEU A C 1
ATOM 554 O O . LEU A 1 71 ? -50.771 23.090 0.944 1.00 17.06 71 LEU A O 1
ATOM 559 N N . VAL A 1 72 ? -50.595 24.166 2.913 1.00 15.03 72 VAL A N 1
ATOM 560 C CA . VAL A 1 72 ? -52.047 24.300 3.007 1.00 15.91 72 VAL A CA 1
ATOM 561 C C . VAL A 1 72 ? -52.600 25.033 1.792 1.00 18.24 72 VAL A C 1
ATOM 562 O O . VAL A 1 72 ? -53.611 24.623 1.213 1.00 16.70 72 VAL A O 1
ATOM 566 N N . ALA A 1 73 ? -51.950 26.130 1.389 1.00 16.44 73 ALA A N 1
ATOM 567 C CA . ALA A 1 73 ? -52.418 26.857 0.212 1.00 18.89 73 ALA A CA 1
ATOM 568 C C . ALA A 1 73 ? -52.365 25.974 -1.027 1.00 18.13 73 ALA A C 1
ATOM 569 O O . ALA A 1 73 ? -53.292 25.985 -1.847 1.00 18.65 73 ALA A O 1
ATOM 571 N N . ARG A 1 74 ? -51.299 25.181 -1.167 1.00 17.32 74 ARG A N 1
ATOM 572 C CA . ARG A 1 74 ? -51.196 24.277 -2.306 1.00 15.58 74 ARG A CA 1
ATOM 573 C C . ARG A 1 74 ? -52.281 23.209 -2.268 1.00 16.55 74 ARG A C 1
ATOM 574 O O . ARG A 1 74 ? -52.809 22.814 -3.316 1.00 18.88 74 ARG A O 1
ATOM 582 N N . VAL A 1 75 ? -52.626 22.732 -1.074 1.00 15.90 75 VAL A N 1
ATOM 583 C CA . VAL A 1 75 ? -53.677 21.727 -0.949 1.00 15.96 75 VAL A CA 1
ATOM 584 C C . VAL A 1 75 ? -55.018 22.312 -1.373 1.00 18.23 75 VAL A C 1
ATOM 585 O O . VAL A 1 75 ? -55.782 21.691 -2.120 1.00 17.93 75 VAL A O 1
ATOM 589 N N . ARG A 1 76 ? -55.322 23.523 -0.901 1.00 16.58 76 ARG A N 1
ATOM 590 C CA . ARG A 1 76 ? -56.598 24.148 -1.233 1.00 18.32 76 ARG A CA 1
ATOM 591 C C . ARG A 1 76 ? -56.726 24.391 -2.728 1.00 19.88 76 ARG A C 1
ATOM 592 O O . ARG A 1 76 ? -57.817 24.260 -3.295 1.00 22.80 76 ARG A O 1
ATOM 600 N N . GLN A 1 77 ? -55.619 24.735 -3.387 1.00 20.19 77 GLN A N 1
ATOM 601 C CA . GLN A 1 77 ? -55.623 25.026 -4.814 1.00 21.24 77 GLN A CA 1
ATOM 602 C C . GLN A 1 77 ? -55.474 23.784 -5.676 1.00 20.37 77 GLN A C 1
ATOM 603 O O . GLN A 1 77 ? -55.666 23.868 -6.897 1.00 24.35 77 GLN A O 1
ATOM 609 N N . SER A 1 78 ? -55.131 22.648 -5.079 1.00 19.20 78 SER A N 1
ATOM 610 C CA . SER A 1 78 ? -54.838 21.455 -5.857 1.00 19.05 78 SER A CA 1
ATOM 611 C C . SER A 1 78 ? -56.102 20.888 -6.485 1.00 21.77 78 SER A C 1
ATOM 612 O O . SER A 1 78 ? -57.192 20.942 -5.909 1.00 24.59 78 SER A O 1
ATOM 615 N N . GLN A 1 79 ? -55.938 20.327 -7.683 1.00 23.63 79 GLN A N 1
ATOM 616 C CA . GLN A 1 79 ? -57.000 19.609 -8.375 1.00 28.10 79 GLN A CA 1
ATOM 617 C C . GLN A 1 79 ? -56.694 18.121 -8.502 1.00 26.74 79 GLN A C 1
ATOM 618 O O . GLN A 1 79 ? -57.227 17.452 -9.392 1.00 30.01 79 GLN A O 1
ATOM 624 N N . VAL A 1 80 ? -55.838 17.594 -7.630 1.00 22.68 80 VAL A N 1
ATOM 625 C CA . VAL A 1 80 ? -55.354 16.222 -7.718 1.00 18.97 80 VAL A CA 1
ATOM 626 C C . VAL A 1 80 ? -55.874 15.448 -6.513 1.00 19.14 80 VAL A C 1
ATOM 627 O O . VAL A 1 80 ? -55.614 15.828 -5.364 1.00 19.77 80 VAL A O 1
ATOM 631 N N . SER A 1 81 ? -56.585 14.353 -6.780 1.00 20.12 81 SER A N 1
ATOM 632 C CA . SER A 1 81 ? -57.099 13.449 -5.761 1.00 21.54 81 SER A CA 1
ATOM 633 C C . SER A 1 81 ? -56.070 12.369 -5.441 1.00 21.21 81 SER A C 1
ATOM 634 O O . SER A 1 81 ? -55.053 12.222 -6.124 1.00 20.15 81 SER A O 1
ATOM 637 N N . GLU A 1 82 ? -56.361 11.576 -4.400 1.00 21.07 82 GLU A N 1
ATOM 638 C CA . GLU A 1 82 ? -55.477 10.461 -4.057 1.00 19.06 82 GLU A CA 1
ATOM 639 C C . GLU A 1 82 ? -55.315 9.498 -5.226 1.00 17.02 82 GLU A C 1
ATOM 640 O O . GLU A 1 82 ? -54.199 9.049 -5.517 1.00 18.04 82 GLU A O 1
ATOM 646 N N . GLU A 1 83 ? -56.418 9.154 -5.902 1.00 20.09 83 GLU A N 1
ATOM 647 C CA . GLU A 1 83 ? -56.330 8.200 -7.004 1.00 19.66 83 GLU A CA 1
ATOM 648 C C . GLU A 1 83 ? -55.452 8.736 -8.124 1.00 20.80 83 GLU A C 1
ATOM 649 O O . GLU A 1 83 ? -54.638 7.998 -8.693 1.00 20.84 83 GLU A O 1
ATOM 655 N N . GLU A 1 84 ? -55.595 10.022 -8.448 1.00 19.77 84 GLU A N 1
ATOM 656 C CA . GLU A 1 84 ? -54.763 10.618 -9.488 1.00 20.16 84 GLU A CA 1
ATOM 657 C C . GLU A 1 84 ? -53.299 10.667 -9.067 1.00 19.29 84 GLU A C 1
ATOM 658 O O . GLU A 1 84 ? -52.405 10.422 -9.889 1.00 18.97 84 GLU A O 1
ATOM 664 N N . ALA A 1 85 ? -53.040 10.950 -7.785 1.00 17.07 85 ALA A N 1
ATOM 665 C CA . ALA A 1 85 ? -51.670 10.959 -7.277 1.00 15.03 85 ALA A CA 1
ATOM 666 C C . ALA A 1 85 ? -51.047 9.572 -7.338 1.00 17.21 85 ALA A C 1
ATOM 667 O O . ALA A 1 85 ? -49.861 9.433 -7.657 1.00 17.13 85 ALA A O 1
ATOM 669 N N . ILE A 1 86 ? -51.833 8.530 -7.049 1.00 15.64 86 ILE A N 1
ATOM 670 C CA . ILE A 1 86 ? -51.343 7.162 -7.212 1.00 16.13 86 ILE A CA 1
ATOM 671 C C . ILE A 1 86 ? -50.974 6.903 -8.665 1.00 16.68 86 ILE A C 1
ATOM 672 O O . ILE A 1 86 ? -49.896 6.374 -8.970 1.00 17.52 86 ILE A O 1
ATOM 677 N N . ASP A 1 87 ? -51.878 7.257 -9.581 1.00 17.19 87 ASP A N 1
ATOM 678 C CA . ASP A 1 87 ? -51.626 7.040 -11.001 1.00 18.71 87 ASP A CA 1
ATOM 679 C C . ASP A 1 87 ? -50.330 7.710 -11.439 1.00 17.93 87 ASP A C 1
ATOM 680 O O . ASP A 1 87 ? -49.507 7.098 -12.130 1.00 19.04 87 ASP A O 1
ATOM 685 N N . GLN A 1 88 ? -50.136 8.975 -11.051 1.00 16.78 88 GLN A N 1
ATOM 686 C CA . GLN A 1 88 ? -48.930 9.684 -11.461 1.00 15.29 88 GLN A CA 1
ATOM 687 C C . GLN A 1 88 ? -47.700 9.016 -10.880 1.00 16.26 88 GLN A C 1
ATOM 688 O O . GLN A 1 88 ? -46.670 8.888 -11.551 1.00 16.41 88 GLN A O 1
ATOM 694 N N . THR A 1 89 ? -47.790 8.601 -9.615 1.00 15.65 89 THR A N 1
ATOM 695 C CA . THR A 1 89 ? -46.626 8.039 -8.947 1.00 13.68 89 THR A CA 1
ATOM 696 C C . THR A 1 89 ? -46.258 6.676 -9.522 1.00 14.93 89 THR A C 1
ATOM 697 O O . THR A 1 89 ? -45.078 6.404 -9.756 1.00 15.30 89 THR A O 1
ATOM 701 N N . LEU A 1 90 ? -47.250 5.814 -9.770 1.00 15.16 90 LEU A N 1
ATOM 702 C CA . LEU A 1 90 ? -46.961 4.518 -10.381 1.00 17.16 90 LEU A CA 1
ATOM 703 C C . LEU A 1 90 ? -46.372 4.677 -11.775 1.00 18.66 90 LEU A C 1
ATOM 704 O O . LEU A 1 90 ? -45.473 3.921 -12.166 1.00 17.87 90 LEU A O 1
ATOM 709 N N . ALA A 1 91 ? -46.880 5.636 -12.553 1.00 17.00 91 ALA A N 1
ATOM 710 C CA . ALA A 1 91 ? -46.348 5.829 -13.900 1.00 16.72 91 ALA A CA 1
ATOM 711 C C . ALA A 1 91 ? -44.886 6.238 -13.857 1.00 17.22 91 ALA A C 1
ATOM 712 O O . ALA A 1 91 ? -44.104 5.864 -14.742 1.00 19.69 91 ALA A O 1
ATOM 714 N N . PHE A 1 92 ? -44.503 7.002 -12.835 1.00 16.66 92 PHE A N 1
ATOM 715 C CA . PHE A 1 92 ? -43.100 7.332 -12.635 1.00 17.55 92 PHE A CA 1
ATOM 716 C C . PHE A 1 92 ? -42.301 6.107 -12.198 1.00 18.03 92 PHE A C 1
ATOM 717 O O . PHE A 1 92 ? -41.271 5.786 -12.798 1.00 16.97 92 PHE A O 1
ATOM 725 N N . LEU A 1 93 ? -42.767 5.402 -11.159 1.00 16.72 93 LEU A N 1
ATOM 726 C CA . LEU A 1 93 ? -41.972 4.321 -10.581 1.00 13.68 93 LEU A CA 1
ATOM 727 C C . LEU A 1 93 ? -41.725 3.201 -11.579 1.00 15.92 93 LEU A C 1
ATOM 728 O O . LEU A 1 93 ? -40.656 2.581 -11.566 1.00 18.57 93 LEU A O 1
ATOM 733 N N . LYS A 1 94 ? -42.702 2.919 -12.447 1.00 18.01 94 LYS A N 1
ATOM 734 C CA . LYS A 1 94 ? -42.556 1.827 -13.405 1.00 18.48 94 LYS A CA 1
ATOM 735 C C . LYS A 1 94 ? -41.404 2.045 -14.378 1.00 18.82 94 LYS A C 1
ATOM 736 O O . LYS A 1 94 ? -40.925 1.078 -14.979 1.00 21.87 94 LYS A O 1
ATOM 742 N N . GLN A 1 95 ? -40.946 3.285 -14.542 1.00 19.27 95 GLN A N 1
ATOM 743 C CA . GLN A 1 95 ? -39.816 3.578 -15.412 1.00 19.24 95 GLN A CA 1
ATOM 744 C C . GLN A 1 95 ? -38.465 3.295 -14.767 1.00 22.46 95 GLN A C 1
ATOM 745 O O . GLN A 1 95 ? -37.451 3.297 -15.480 1.00 21.24 95 GLN A O 1
ATOM 751 N N . TRP A 1 96 ? -38.425 3.024 -13.459 1.00 18.19 96 TRP A N 1
ATOM 752 C CA . TRP A 1 96 ? -37.162 2.989 -12.731 1.00 17.82 96 TRP A CA 1
ATOM 753 C C . TRP A 1 96 ? -36.952 1.730 -11.900 1.00 19.99 96 TRP A C 1
ATOM 754 O O . TRP A 1 96 ? -35.808 1.304 -11.718 1.00 20.81 96 TRP A O 1
ATOM 765 N N . VAL A 1 97 ? -38.024 1.164 -11.348 1.00 19.69 97 VAL A N 1
ATOM 766 C CA . VAL A 1 97 ? -37.933 0.015 -10.447 1.00 19.23 97 VAL A CA 1
ATOM 767 C C . VAL A 1 97 ? -39.074 -0.945 -10.761 1.00 18.12 97 VAL A C 1
ATOM 768 O O . VAL A 1 97 ? -40.223 -0.508 -10.893 1.00 20.53 97 VAL A O 1
ATOM 772 N N . PRO A 1 98 ? -38.821 -2.246 -10.864 1.00 19.05 98 PRO A N 1
ATOM 773 C CA . PRO A 1 98 ? -39.925 -3.190 -11.063 1.00 19.21 98 PRO A CA 1
ATOM 774 C C . PRO A 1 98 ? -40.791 -3.322 -9.820 1.00 21.26 98 PRO A C 1
ATOM 775 O O . PRO A 1 98 ? -40.351 -3.098 -8.690 1.00 20.11 98 PRO A O 1
ATOM 779 N N . GLU A 1 99 ? -42.041 -3.712 -10.051 1.00 22.40 99 GLU A N 1
ATOM 780 C CA . GLU A 1 99 ? -43.005 -3.878 -8.973 1.00 21.07 99 GLU A CA 1
ATOM 781 C C . GLU A 1 99 ? -42.550 -4.938 -7.975 1.00 21.01 99 GLU A C 1
ATOM 782 O O . GLU A 1 99 ? -42.026 -5.995 -8.346 1.00 24.46 99 GLU A O 1
ATOM 788 N N . GLY A 1 100 ? -42.757 -4.647 -6.693 1.00 18.54 100 GLY A N 1
ATOM 789 C CA . GLY A 1 100 ? -42.546 -5.625 -5.644 1.00 19.76 100 GLY A CA 1
ATOM 790 C C . GLY A 1 100 ? -41.112 -5.855 -5.230 1.00 20.94 100 GLY A C 1
ATOM 791 O O . GLY A 1 100 ? -40.858 -6.775 -4.448 1.00 21.38 100 GLY A O 1
ATOM 792 N N . LYS A 1 101 ? -40.165 -5.049 -5.712 1.00 17.32 101 LYS A N 1
ATOM 793 C CA . LYS A 1 101 ? -38.746 -5.301 -5.481 1.00 16.69 101 LYS A CA 1
ATOM 794 C C . LYS A 1 101 ? -38.128 -4.378 -4.438 1.00 15.93 101 LYS A C 1
ATOM 795 O O . LYS A 1 101 ? -37.282 -4.821 -3.655 1.00 18.54 101 LYS A O 1
ATOM 801 N N . SER A 1 102 ? -38.537 -3.096 -4.394 1.00 13.72 102 SER A N 1
ATOM 802 C CA . SER A 1 102 ? -37.870 -2.201 -3.454 1.00 14.35 102 SER A CA 1
ATOM 803 C C . SER A 1 102 ? -38.588 -2.191 -2.114 1.00 13.61 102 SER A C 1
ATOM 804 O O . SER A 1 102 ? -39.812 -2.027 -2.076 1.00 15.25 102 SER A O 1
ATOM 807 N N . PRO A 1 103 ? -37.860 -2.313 -1.005 1.00 13.51 103 PRO A N 1
ATOM 808 C CA . PRO A 1 103 ? -38.435 -1.960 0.296 1.00 13.23 103 PRO A CA 1
ATOM 809 C C . PRO A 1 103 ? -38.894 -0.511 0.272 1.00 12.81 103 PRO A C 1
ATOM 810 O O . PRO A 1 103 ? -38.464 0.291 -0.563 1.00 14.74 103 PRO A O 1
ATOM 814 N N . ILE A 1 104 ? -39.760 -0.166 1.212 1.00 12.88 104 ILE A N 1
ATOM 815 C CA . ILE A 1 104 ? -40.131 1.238 1.375 1.00 11.84 104 ILE A CA 1
ATOM 816 C C . ILE A 1 104 ? -39.028 1.948 2.156 1.00 14.33 104 ILE A C 1
ATOM 817 O O . ILE A 1 104 ? -38.594 1.464 3.203 1.00 13.18 104 ILE A O 1
ATOM 822 N N . CYS A 1 105 ? -38.542 3.084 1.639 1.00 11.69 105 CYS A N 1
ATOM 823 C CA . CYS A 1 105 ? -37.364 3.743 2.204 1.00 12.90 105 CYS A CA 1
ATOM 824 C C . CYS A 1 105 ? -37.697 5.140 2.717 1.00 13.16 105 CYS A C 1
ATOM 825 O O . CYS A 1 105 ? -38.345 5.927 2.017 1.00 13.05 105 CYS A O 1
ATOM 828 N N . GLY A 1 106 ? -37.221 5.450 3.918 1.00 11.22 106 GLY A N 1
ATOM 829 C CA . GLY A 1 106 ? -37.371 6.787 4.464 1.00 12.42 106 GLY A CA 1
ATOM 830 C C . GLY A 1 106 ? -37.047 6.781 5.943 1.00 13.63 106 GLY A C 1
ATOM 831 O O . GLY A 1 106 ? -36.348 5.891 6.425 1.00 16.00 106 GLY A O 1
ATOM 832 N N . ASN A 1 107 ? -37.577 7.774 6.657 1.00 13.17 107 ASN A N 1
ATOM 833 C CA . ASN A 1 107 ? -37.422 7.892 8.108 1.00 12.63 107 ASN A CA 1
ATOM 834 C C . ASN A 1 107 ? -38.739 7.554 8.793 1.00 13.14 107 ASN A C 1
ATOM 835 O O . ASN A 1 107 ? -39.768 8.176 8.501 1.00 14.38 107 ASN A O 1
ATOM 840 N N . SER A 1 108 ? -38.703 6.596 9.726 1.00 12.64 108 SER A N 1
ATOM 841 C CA . SER A 1 108 ? -39.927 6.121 10.393 1.00 11.08 108 SER A CA 1
ATOM 842 C C . SER A 1 108 ? -41.000 5.807 9.359 1.00 13.31 108 SER A C 1
ATOM 843 O O . SER A 1 108 ? -42.185 6.144 9.506 1.00 13.25 108 SER A O 1
ATOM 846 N N . ILE A 1 109 ? -40.549 5.137 8.299 1.00 13.21 109 ILE A N 1
ATOM 8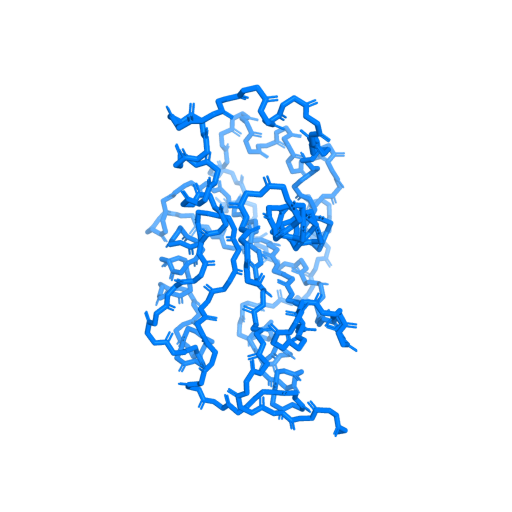47 C CA . ILE A 1 109 ? -41.327 4.896 7.099 1.00 12.57 109 ILE A CA 1
ATOM 848 C C . ILE A 1 109 ? -42.518 3.973 7.341 1.00 13.36 109 ILE A C 1
ATOM 849 O O . ILE A 1 109 ? -43.450 3.935 6.524 1.00 13.67 109 ILE A O 1
ATOM 854 N N . GLY A 1 110 ? -42.526 3.231 8.448 1.00 11.47 110 GLY A N 1
ATOM 855 C CA . GLY A 1 110 ? -43.719 2.489 8.821 1.00 13.75 110 GLY A CA 1
ATOM 856 C C . GLY A 1 110 ? -44.950 3.365 8.955 1.00 13.36 110 GLY A C 1
ATOM 857 O O . GLY A 1 110 ? -46.065 2.925 8.664 1.00 12.97 110 GLY A O 1
ATOM 858 N N . GLN A 1 111 ? -44.778 4.610 9.401 1.00 12.29 111 GLN A N 1
ATOM 859 C CA . GLN A 1 111 ? -45.929 5.498 9.515 1.00 10.51 111 GLN A CA 1
ATOM 860 C C . GLN A 1 111 ? -46.500 5.822 8.138 1.00 11.38 111 GLN A C 1
ATOM 861 O O . GLN A 1 111 ? -47.715 5.730 7.921 1.00 13.77 111 GLN A O 1
ATOM 867 N N . ASP A 1 112 ? -45.635 6.174 7.185 1.00 12.54 112 ASP A N 1
ATOM 868 C CA . ASP A 1 112 ? -46.115 6.427 5.828 1.00 10.93 112 ASP A CA 1
ATOM 869 C C . ASP A 1 112 ? -46.788 5.189 5.262 1.00 12.00 112 ASP A C 1
ATOM 870 O O . ASP A 1 112 ? -47.827 5.286 4.596 1.00 13.57 112 ASP A O 1
ATOM 875 N N . ARG A 1 113 ? -46.211 4.015 5.527 1.00 13.03 113 ARG A N 1
ATOM 876 C CA . ARG A 1 113 ? -46.794 2.787 4.992 1.00 12.36 113 ARG A CA 1
ATOM 877 C C . ARG A 1 113 ? -48.206 2.560 5.524 1.00 12.99 113 ARG A C 1
ATOM 878 O O . ARG A 1 113 ? -49.079 2.094 4.783 1.00 12.81 113 ARG A O 1
ATOM 886 N N . ARG A 1 114 ? -48.459 2.898 6.795 1.00 12.30 114 ARG A N 1
ATOM 887 C CA . ARG A 1 114 ? -49.819 2.784 7.326 1.00 11.64 114 ARG A CA 1
ATOM 888 C C . ARG A 1 114 ? -50.790 3.641 6.534 1.00 13.11 114 ARG A C 1
ATOM 889 O O . ARG A 1 114 ? -51.921 3.223 6.250 1.00 13.55 114 ARG A O 1
ATOM 897 N N . PHE A 1 115 ? -50.379 4.865 6.204 1.00 11.33 115 PHE A N 1
ATOM 898 C CA . PHE A 1 115 ? -51.238 5.717 5.396 1.00 11.85 115 PHE A CA 1
ATOM 899 C C . PHE A 1 115 ? -51.414 5.158 3.991 1.00 13.58 115 PHE A C 1
ATOM 900 O O . PHE A 1 115 ? -52.504 5.266 3.418 1.00 14.16 115 PHE A O 1
ATOM 908 N N . LEU A 1 116 ? -50.368 4.542 3.428 1.00 12.81 116 LEU A N 1
ATOM 909 C CA . LEU A 1 116 ? -50.510 3.917 2.113 1.00 11.55 116 LEU A CA 1
ATOM 910 C C . LEU A 1 116 ? -51.486 2.750 2.153 1.00 14.03 116 LEU A C 1
ATOM 911 O O . LEU A 1 116 ? -52.333 2.617 1.266 1.00 13.99 116 LEU A O 1
ATOM 916 N N . TYR A 1 117 ? -51.371 1.876 3.158 1.00 13.58 117 TYR A N 1
ATOM 917 C CA . TYR A 1 117 ? -52.299 0.750 3.260 1.00 13.22 117 TYR A CA 1
ATOM 918 C C . TYR A 1 117 ? -53.739 1.241 3.281 1.00 14.01 117 TYR A C 1
ATOM 919 O O . TYR A 1 117 ? -54.621 0.667 2.626 1.00 16.74 117 TYR A O 1
ATOM 928 N N . LYS A 1 118 ? -53.991 2.318 4.026 1.00 13.62 118 LYS A N 1
ATOM 929 C CA . LYS A 1 118 ? -55.356 2.774 4.237 1.00 12.93 118 LYS A CA 1
ATOM 930 C C . LYS A 1 118 ? -55.881 3.556 3.046 1.00 15.79 118 LYS A C 1
ATOM 931 O O . LYS A 1 118 ? -57.025 3.356 2.626 1.00 18.40 118 LYS A O 1
ATOM 937 N N . HIS A 1 119 ? -55.066 4.459 2.500 1.00 13.35 119 HIS A N 1
ATOM 938 C CA . HIS A 1 119 ? -55.536 5.433 1.529 1.00 13.60 119 HIS A CA 1
ATOM 939 C C . HIS A 1 119 ? -55.040 5.196 0.120 1.00 14.22 119 HIS A C 1
ATOM 940 O O . HIS A 1 119 ? -55.647 5.726 -0.818 1.00 16.72 119 HIS A O 1
ATOM 947 N N . MET A 1 120 ? -53.951 4.443 -0.057 1.00 13.51 120 MET A N 1
ATOM 948 C CA . MET A 1 120 ? -53.360 4.222 -1.378 1.00 14.38 120 MET A CA 1
ATOM 949 C C . MET A 1 120 ? -52.859 2.788 -1.501 1.00 14.39 120 MET A C 1
ATOM 950 O O . MET A 1 120 ? -51.690 2.558 -1.815 1.00 14.05 120 MET A O 1
ATOM 955 N N . PRO A 1 121 ? -53.723 1.791 -1.265 1.00 15.53 121 PRO A N 1
ATOM 956 C CA . PRO A 1 121 ? -53.223 0.406 -1.269 1.00 15.27 121 PRO A CA 1
ATOM 957 C C . PRO A 1 121 ? -52.614 -0.015 -2.600 1.00 15.28 121 PRO A C 1
ATOM 958 O O . PRO A 1 121 ? -51.695 -0.846 -2.612 1.00 15.53 121 PRO A O 1
ATOM 962 N N . ARG A 1 122 ? -53.087 0.539 -3.720 1.00 16.51 122 ARG A N 1
ATOM 963 C CA . ARG A 1 122 ? -52.481 0.205 -5.011 1.00 18.68 122 ARG A CA 1
ATOM 964 C C . ARG A 1 122 ? -51.016 0.628 -5.063 1.00 19.49 122 ARG A C 1
ATOM 965 O O . ARG A 1 122 ? -50.189 -0.052 -5.686 1.00 20.55 122 ARG A O 1
ATOM 973 N N . LEU A 1 123 ? -50.674 1.738 -4.410 1.00 15.04 123 LEU A N 1
ATOM 974 C CA . LEU A 1 123 ? -49.279 2.155 -4.351 1.00 14.02 123 LEU A CA 1
ATOM 975 C C . LEU A 1 123 ? -48.496 1.359 -3.309 1.00 15.09 123 LEU A C 1
ATOM 976 O O . LEU A 1 123 ? -47.343 0.988 -3.551 1.00 16.13 123 LEU A O 1
ATOM 981 N N . GLU A 1 124 ? -49.088 1.097 -2.135 1.00 13.27 124 GLU A N 1
ATOM 982 C CA . GLU A 1 124 ? -48.411 0.261 -1.148 1.00 12.93 124 GLU A CA 1
ATOM 983 C C . GLU A 1 124 ? -47.964 -1.059 -1.765 1.00 13.09 124 GLU A C 1
ATOM 984 O O . GLU A 1 124 ? -46.870 -1.560 -1.466 1.00 14.40 124 GLU A O 1
ATOM 990 N N . ALA A 1 125 ? -48.803 -1.636 -2.630 1.00 15.35 125 ALA A N 1
ATOM 991 C CA . ALA A 1 125 ? -48.520 -2.937 -3.225 1.00 14.93 125 ALA A CA 1
ATOM 992 C C . ALA A 1 125 ? -47.294 -2.919 -4.126 1.00 15.13 125 ALA A C 1
ATOM 993 O O . ALA A 1 125 ? -46.764 -3.989 -4.445 1.00 17.61 125 ALA A O 1
ATOM 995 N N . TYR A 1 126 ? -46.846 -1.737 -4.561 1.00 14.79 126 TYR A N 1
ATOM 996 C CA . TYR A 1 126 ? -45.676 -1.660 -5.431 1.00 16.50 126 TYR A CA 1
ATOM 997 C C . TYR A 1 126 ? -44.381 -1.972 -4.689 1.00 16.22 126 TYR A C 1
ATOM 998 O O . TYR A 1 126 ? -43.385 -2.334 -5.324 1.00 16.52 126 TYR A O 1
ATOM 1007 N N . PHE A 1 127 ? -44.375 -1.859 -3.367 1.00 14.53 127 PHE A N 1
ATOM 1008 C CA . PHE A 1 127 ? -43.167 -2.074 -2.586 1.00 13.54 127 PHE A CA 1
ATOM 1009 C C . PHE A 1 127 ? -43.025 -3.537 -2.181 1.00 15.46 127 PHE A C 1
ATOM 1010 O O . PHE A 1 127 ? -44.014 -4.259 -2.015 1.00 17.67 127 PHE A O 1
ATOM 1018 N N . HIS A 1 128 ? -41.773 -3.968 -2.036 1.00 14.62 128 HIS A N 1
ATOM 1019 C CA . HIS A 1 128 ? -41.477 -5.197 -1.314 1.00 13.65 128 HIS A CA 1
ATOM 1020 C C . HIS A 1 128 ? -41.946 -5.036 0.131 1.00 13.46 128 HIS A C 1
ATOM 1021 O O . HIS A 1 128 ? -42.095 -3.919 0.633 1.00 13.90 128 HIS A O 1
ATOM 1028 N N . TYR A 1 129 ? -42.193 -6.167 0.810 1.00 14.46 129 TYR A N 1
ATOM 1029 C CA . TYR A 1 129 ? -42.749 -6.071 2.158 1.00 12.65 129 TYR A CA 1
ATOM 1030 C C . TYR A 1 129 ? -41.775 -5.475 3.162 1.00 13.63 129 TYR A C 1
ATOM 1031 O O . TYR A 1 129 ? -42.208 -5.037 4.236 1.00 14.02 129 TYR A O 1
ATOM 1040 N N . ARG A 1 130 ? -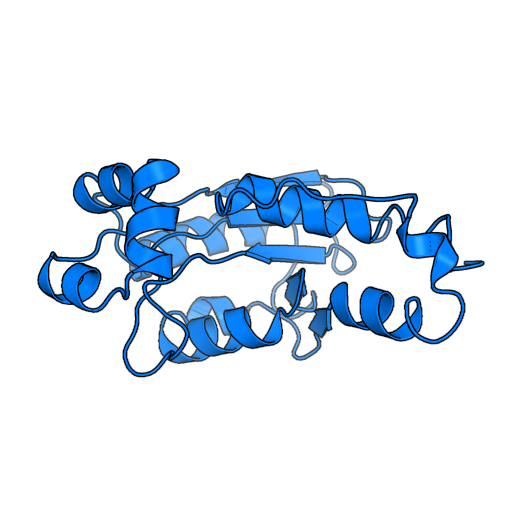40.487 -5.435 2.842 1.00 12.98 130 ARG A N 1
ATOM 1041 C CA . ARG A 1 130 ? -39.519 -4.936 3.807 1.00 13.39 130 ARG A CA 1
ATOM 1042 C C . ARG A 1 130 ? -39.484 -3.410 3.847 1.00 15.02 130 ARG A C 1
ATOM 1043 O O . ARG A 1 130 ? -40.073 -2.710 3.012 1.00 13.38 130 ARG A O 1
ATOM 1051 N N . TYR A 1 131 ? -38.757 -2.907 4.847 1.00 12.39 131 TYR A N 1
ATOM 1052 C CA . TYR A 1 131 ? -38.664 -1.491 5.169 1.00 12.56 131 TYR A CA 1
ATOM 1053 C C . TYR A 1 131 ? -37.191 -1.138 5.296 1.00 15.90 131 TYR A C 1
ATOM 1054 O O . TYR A 1 131 ? -36.440 -1.845 5.975 1.00 14.72 131 TYR A O 1
ATOM 1063 N N . ILE A 1 132 ? -36.778 -0.047 4.667 1.00 13.39 132 ILE A N 1
ATOM 1064 C CA . ILE A 1 132 ? -35.459 0.532 4.910 1.00 11.97 132 ILE A CA 1
ATOM 1065 C C . ILE A 1 132 ? -35.699 1.830 5.672 1.00 12.68 132 ILE A C 1
ATOM 1066 O O . ILE A 1 132 ? -36.053 2.863 5.088 1.00 13.27 132 ILE A O 1
ATOM 1071 N N . ASP A 1 133 ? -35.557 1.763 6.993 1.00 12.37 133 ASP A N 1
ATOM 1072 C CA . ASP A 1 133 ? -35.870 2.869 7.889 1.00 11.90 133 ASP A CA 1
ATOM 1073 C C . ASP A 1 133 ? -34.551 3.474 8.347 1.00 12.52 133 ASP A C 1
ATOM 1074 O O . ASP A 1 133 ? -33.837 2.886 9.165 1.00 13.25 133 ASP A O 1
ATOM 1079 N N . VAL A 1 134 ? -34.245 4.663 7.831 1.00 11.96 134 VAL A N 1
ATOM 1080 C CA . VAL A 1 134 ? -33.006 5.338 8.195 1.00 11.92 134 VAL A CA 1
ATOM 1081 C C . VAL A 1 134 ? -32.954 5.612 9.692 1.00 12.25 134 VAL A C 1
ATOM 1082 O O . VAL A 1 134 ? -31.872 5.639 10.292 1.00 14.04 134 VAL A O 1
ATOM 1086 N N . SER A 1 135 ? -34.114 5.781 10.332 1.00 12.17 135 SER A N 1
ATOM 1087 C CA . SE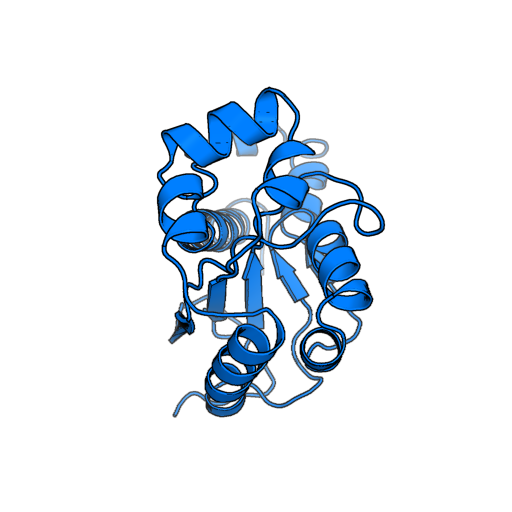R A 1 135 ? -34.126 6.069 11.759 1.00 12.65 135 SER A CA 1
ATOM 1088 C C . SER A 1 135 ? -33.755 4.855 12.596 1.00 12.28 135 SER A C 1
ATOM 1089 O O . SER A 1 135 ? -33.385 5.017 13.762 1.00 13.58 135 SER A O 1
ATOM 1092 N N . THR A 1 136 ? -33.835 3.646 12.031 1.00 13.16 136 THR A N 1
ATOM 1093 C CA . THR A 1 136 ? -33.254 2.500 12.719 1.00 12.33 136 THR A CA 1
ATOM 1094 C C . THR A 1 136 ? -31.773 2.733 12.967 1.00 13.26 136 THR A C 1
ATOM 1095 O O . THR A 1 136 ? -31.274 2.497 14.073 1.00 15.04 136 THR A O 1
ATOM 1099 N N . ILE A 1 137 ? -31.065 3.236 11.955 1.00 14.25 137 ILE A N 1
ATOM 1100 C CA . ILE A 1 137 ? -29.631 3.483 12.092 1.00 13.80 137 ILE A CA 1
ATOM 1101 C C . ILE A 1 137 ? -29.378 4.668 13.012 1.00 14.49 137 ILE A C 1
ATOM 1102 O O . ILE A 1 137 ? -28.432 4.660 13.810 1.00 16.34 137 ILE A O 1
ATOM 1107 N N . LYS A 1 138 ? -30.218 5.704 12.918 1.00 13.96 138 LYS A N 1
ATOM 1108 C CA . LYS A 1 138 ? -30.134 6.823 13.852 1.00 14.60 138 LYS A CA 1
ATOM 1109 C C . LYS A 1 138 ? -30.184 6.334 15.294 1.00 17.18 138 LYS A C 1
ATOM 1110 O O . LYS A 1 138 ? -29.361 6.726 16.128 1.00 16.84 138 LYS A O 1
ATOM 1116 N N . GLU A 1 139 ? -31.139 5.449 15.596 1.00 15.50 139 GLU A N 1
ATOM 1117 C CA . GLU A 1 139 ? -31.348 5.028 16.979 1.00 15.22 139 GLU A CA 1
ATOM 1118 C C . GLU A 1 139 ? -30.225 4.128 17.468 1.00 15.88 139 GLU A C 1
ATOM 1119 O O . GLU A 1 139 ? -29.821 4.201 18.640 1.00 18.25 139 GLU A O 1
ATOM 1125 N N . LEU A 1 140 ? -29.726 3.250 16.597 1.00 15.65 140 LEU A N 1
ATOM 1126 C CA . LEU A 1 140 ? -28.585 2.423 16.978 1.00 15.47 140 LEU A CA 1
ATOM 1127 C C . LEU A 1 140 ? -27.335 3.271 17.174 1.00 16.30 140 LEU A C 1
ATOM 1128 O O . LEU A 1 140 ? -26.576 3.050 18.124 1.00 17.91 140 LEU A O 1
ATOM 1133 N N . THR A 1 141 ? -27.116 4.254 16.295 1.00 17.46 141 THR A N 1
ATOM 1134 C CA . THR A 1 141 ? -25.970 5.147 16.451 1.00 18.25 141 THR A CA 1
ATOM 1135 C C . THR A 1 141 ? -26.060 5.946 17.745 1.00 19.63 141 THR A C 1
ATOM 1136 O O . THR A 1 141 ? -25.055 6.121 18.442 1.00 20.23 141 THR A O 1
ATOM 1140 N N . ARG A 1 142 ? -27.256 6.433 18.094 1.00 19.39 142 ARG A N 1
ATOM 1141 C CA A ARG A 1 142 ? -27.379 7.175 19.345 0.52 20.95 142 ARG A CA 1
ATOM 1142 C CA B ARG A 1 142 ? -27.418 7.165 19.349 0.48 21.24 142 ARG A CA 1
ATOM 1143 C C . ARG A 1 142 ? -26.957 6.328 20.536 1.00 23.22 142 ARG A C 1
ATOM 1144 O O . ARG A 1 142 ? -26.357 6.848 21.484 1.00 24.11 142 ARG A O 1
ATOM 1159 N N . ARG A 1 143 ? -27.233 5.026 20.499 1.00 20.16 143 ARG A N 1
ATOM 1160 C CA . ARG A 1 143 ? -26.872 4.169 21.618 1.00 21.98 143 ARG A CA 1
ATOM 1161 C C . ARG A 1 143 ? -25.419 3.719 21.563 1.00 22.95 143 ARG A C 1
ATOM 1162 O O . ARG A 1 143 ? -24.782 3.588 22.612 1.00 23.70 143 ARG A O 1
ATOM 1170 N N . TRP A 1 144 ? -24.873 3.494 20.368 1.00 20.68 144 TRP A N 1
ATOM 1171 C CA . TRP A 1 144 ? -23.542 2.906 20.268 1.00 20.54 144 TRP A CA 1
ATOM 1172 C C . TRP A 1 144 ? -22.423 3.937 20.221 1.00 21.64 144 TRP A C 1
ATOM 1173 O O . TRP A 1 144 ? -21.337 3.680 20.753 1.00 23.40 144 TRP A O 1
ATOM 1184 N N . GLN A 1 145 ? -22.652 5.084 19.590 1.00 21.20 145 GLN A N 1
ATOM 1185 C CA . GLN A 1 145 ? -21.644 6.136 19.533 1.00 23.22 145 GLN A CA 1
ATOM 1186 C C . GLN A 1 145 ? -22.337 7.469 19.284 1.00 23.45 145 GLN A C 1
ATOM 1187 O O . GLN A 1 145 ? -22.260 8.017 18.174 1.00 24.63 145 GLN A O 1
ATOM 1193 N N . PRO A 1 146 ? -23.016 8.018 20.296 1.00 24.28 146 PRO A N 1
ATOM 1194 C CA . PRO A 1 146 ? -23.863 9.200 20.064 1.00 24.82 146 PRO A CA 1
ATOM 1195 C C . PRO A 1 146 ? -23.117 10.424 19.562 1.00 26.14 146 PRO A C 1
ATOM 1196 O O . PRO A 1 146 ? -23.742 11.276 18.917 1.00 29.12 146 PRO A O 1
ATOM 1200 N N . GLU A 1 147 ? -21.814 10.545 19.830 1.00 26.80 147 GLU A N 1
ATOM 1201 C CA . GLU A 1 147 ? -21.074 11.706 19.343 1.00 31.13 147 GLU A CA 1
ATOM 1202 C C . GLU A 1 147 ? -21.088 11.807 17.821 1.00 33.29 147 GLU A C 1
ATOM 1203 O O . GLU 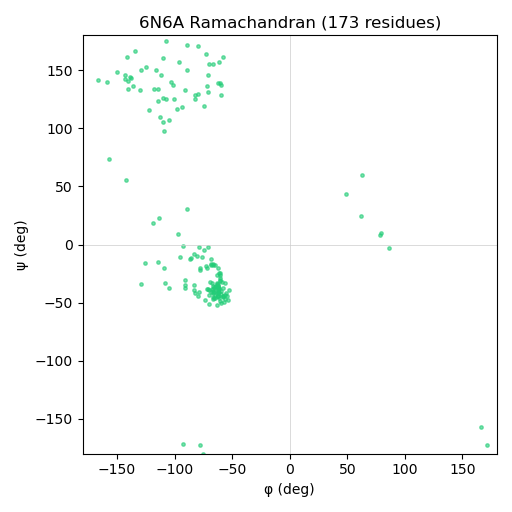A 1 147 ? -20.937 12.908 17.283 1.00 31.40 147 GLU A O 1
ATOM 1209 N N . VAL A 1 148 ? -21.279 10.685 17.121 1.00 29.52 148 VAL A N 1
ATOM 1210 C CA . VAL A 1 148 ? -21.354 10.698 15.661 1.00 30.74 148 VAL A CA 1
ATOM 1211 C C . VAL A 1 148 ? -22.468 11.622 15.182 1.00 31.70 148 VAL A C 1
ATOM 1212 O O . VAL A 1 148 ? -22.325 12.321 14.171 1.00 31.90 148 VAL A O 1
ATOM 1216 N N . LEU A 1 149 ? -23.589 11.649 15.905 1.00 29.13 149 LEU A N 1
ATOM 1217 C CA . LEU A 1 149 ? -24.766 12.370 15.432 1.00 27.75 149 LEU A CA 1
ATOM 1218 C C . LEU A 1 149 ? -24.576 13.880 15.429 1.00 29.75 149 LEU A C 1
ATOM 1219 O O . LEU A 1 149 ? -25.341 14.583 14.759 1.00 30.13 149 LEU A O 1
ATOM 1224 N N . LYS A 1 150 ? -23.586 14.396 16.159 1.00 31.91 150 LYS A N 1
ATOM 1225 C CA . LYS A 1 150 ? -23.320 15.830 16.133 1.00 36.25 150 LYS A CA 1
ATOM 1226 C C . LYS A 1 150 ? -22.778 16.302 14.791 1.00 36.98 150 LYS A C 1
ATOM 1227 O O . LYS A 1 150 ? -22.727 17.513 14.556 1.00 39.03 150 LYS A O 1
ATOM 1233 N N . GLU A 1 151 ? -22.381 15.388 13.911 1.00 31.39 151 GLU A N 1
ATOM 1234 C CA A GLU A 1 151 ? -21.799 15.764 12.631 0.55 32.30 151 GLU A CA 1
ATOM 1235 C CA B GLU A 1 151 ? -21.796 15.736 12.623 0.45 32.33 151 GLU A CA 1
ATOM 1236 C C . GLU A 1 151 ? -22.830 15.891 11.515 1.00 29.53 151 GLU A C 1
ATOM 1237 O O . GLU A 1 151 ? -22.453 16.203 10.379 1.00 33.91 151 GLU A O 1
ATOM 1248 N N . PHE A 1 152 ? -24.113 15.674 11.805 1.00 27.97 152 PHE A N 1
ATOM 1249 C CA . PHE A 1 152 ? -25.158 15.769 10.797 1.00 25.12 152 PHE A CA 1
ATOM 1250 C C . PHE A 1 152 ? -26.385 16.439 11.399 1.00 34.48 152 PHE A C 1
ATOM 1251 O O . PHE A 1 152 ? -26.732 16.191 12.556 1.00 33.46 152 PHE A O 1
ATOM 1259 N N . SER A 1 153 ? -27.041 17.292 10.613 1.00 33.14 153 SER A N 1
ATOM 1260 C CA . SER A 1 153 ? -28.251 17.963 11.065 1.00 29.44 153 SER A CA 1
ATOM 1261 C C . SER A 1 153 ? -29.240 18.043 9.912 1.00 31.88 153 SER A C 1
ATOM 1262 O O . SER A 1 153 ? -28.873 17.898 8.743 1.00 35.12 153 SER A O 1
ATOM 1265 N N . LYS A 1 154 ? -30.507 18.273 10.251 1.00 27.68 154 LYS A N 1
ATOM 1266 C CA . LYS A 1 154 ? -31.568 18.384 9.262 1.00 24.57 154 LYS A CA 1
ATOM 1267 C C . LYS A 1 154 ? -32.314 19.699 9.417 1.00 25.27 154 LYS A C 1
ATOM 1268 O O . LYS A 1 154 ? -32.394 20.266 10.511 1.00 33.03 154 LYS A O 1
ATOM 1274 N N . THR A 1 155 ? -32.876 20.169 8.302 1.00 23.69 155 THR A N 1
ATOM 1275 C CA . THR A 1 155 ? -33.718 21.361 8.328 1.00 26.58 155 THR A CA 1
ATOM 1276 C C . THR A 1 155 ? -35.144 21.024 8.753 1.00 29.82 155 THR A C 1
ATOM 1277 O O . THR A 1 155 ? -35.751 21.764 9.538 1.00 32.86 155 THR A O 1
ATOM 1281 N N . GLY A 1 156 ? -35.688 19.918 8.249 1.00 23.09 156 GLY A N 1
ATOM 1282 C CA . GLY A 1 156 ? -37.007 19.450 8.634 1.00 24.30 156 GLY A CA 1
ATOM 1283 C C . GLY A 1 156 ? -38.144 20.386 8.281 1.00 25.31 156 GLY A C 1
ATOM 1284 O O . GLY A 1 156 ? -38.884 20.837 9.159 1.00 26.31 156 GLY A O 1
ATOM 1285 N N . S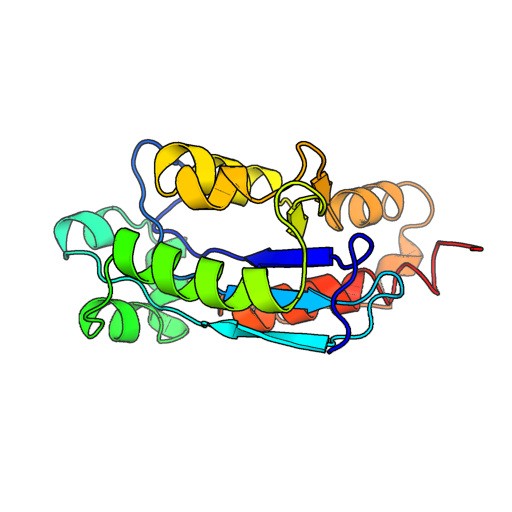ER A 1 157 ? -38.307 20.680 6.997 1.00 17.97 157 SER A N 1
ATOM 1286 C CA . SER A 1 157 ? -39.270 21.685 6.580 1.00 19.10 157 SER A CA 1
ATOM 1287 C C . SER A 1 157 ? -40.675 21.139 6.388 1.00 16.84 157 SER A C 1
ATOM 1288 O O . SER A 1 157 ? -41.609 21.938 6.246 1.00 18.65 157 SER A O 1
ATOM 1291 N N . HIS A 1 158 ? -40.844 19.821 6.367 1.00 15.46 158 HIS A N 1
ATOM 1292 C CA . HIS A 1 158 ? -42.132 19.189 6.083 1.00 14.71 158 HIS A CA 1
ATOM 1293 C C . HIS A 1 158 ? -42.656 19.520 4.703 1.00 16.51 158 HIS A C 1
ATOM 1294 O O . HIS A 1 158 ? -43.866 19.473 4.458 1.00 17.84 158 HIS A O 1
ATOM 1301 N N . LEU A 1 159 ? -41.742 19.857 3.803 1.00 15.18 159 LEU A N 1
ATOM 1302 C CA . LEU A 1 159 ? -41.990 19.794 2.371 1.00 16.04 159 LEU A CA 1
ATOM 1303 C C . LEU A 1 159 ? -41.486 18.428 1.924 1.00 15.42 159 LEU A C 1
ATOM 1304 O O . LEU A 1 159 ? -40.300 18.119 2.089 1.00 15.42 159 LEU A O 1
ATOM 1309 N N . ALA A 1 160 ? -42.394 17.600 1.406 1.00 13.96 160 ALA A N 1
ATOM 1310 C CA . ALA A 1 160 ? -42.126 16.166 1.290 1.00 12.84 160 ALA A CA 1
ATOM 1311 C C . ALA A 1 160 ? -40.863 15.864 0.487 1.00 12.36 160 ALA A C 1
ATOM 1312 O O . ALA A 1 160 ? -40.092 14.976 0.861 1.00 13.16 160 ALA A O 1
ATOM 1314 N N . LEU A 1 161 ? -40.651 16.546 -0.645 1.00 11.99 161 LEU A N 1
ATOM 1315 C CA . LEU A 1 161 ? -39.451 16.241 -1.422 1.00 12.61 161 LEU A CA 1
ATOM 1316 C C . LEU A 1 161 ? -38.188 16.638 -0.667 1.00 13.95 161 LEU A C 1
ATOM 1317 O O . LEU A 1 161 ? -37.197 15.900 -0.680 1.00 12.72 161 LEU A O 1
ATOM 1322 N N . ASP A 1 162 ? -38.194 17.797 -0.008 1.00 12.62 162 ASP A N 1
ATOM 1323 C CA . ASP A 1 162 ? -36.999 18.209 0.721 1.00 12.49 162 ASP A CA 1
ATOM 1324 C C . ASP A 1 162 ? -36.721 17.274 1.887 1.00 13.77 162 ASP A C 1
ATOM 1325 O O . ASP A 1 162 ? -35.559 16.971 2.186 1.00 14.76 162 ASP A O 1
ATOM 1330 N N . ASP A 1 163 ? -37.769 16.788 2.548 1.00 12.61 163 ASP A N 1
ATOM 1331 C CA . ASP A 1 163 ? -37.543 15.884 3.667 1.00 14.56 163 ASP A CA 1
ATOM 1332 C C . ASP A 1 163 ? -37.017 14.534 3.195 1.00 11.84 163 ASP A C 1
ATOM 1333 O O . ASP A 1 163 ? -36.133 13.952 3.836 1.00 13.64 163 ASP A O 1
ATOM 1338 N N . ILE A 1 164 ? -37.519 14.020 2.070 1.00 11.65 164 ILE A N 1
ATOM 1339 C CA . ILE A 1 164 ? -36.986 12.746 1.600 1.00 12.85 164 ILE A CA 1
ATOM 1340 C C . ILE A 1 164 ? -35.544 12.907 1.112 1.00 13.58 164 ILE A C 1
ATOM 1341 O O . ILE A 1 164 ? -34.723 11.995 1.279 1.00 14.01 164 ILE A O 1
ATOM 1346 N N . ARG A 1 165 ? -35.194 14.073 0.557 1.00 12.93 165 ARG A N 1
ATOM 1347 C CA . ARG A 1 165 ? -33.794 14.331 0.217 1.00 13.12 165 ARG A CA 1
ATOM 1348 C C . ARG A 1 165 ? -32.916 14.321 1.465 1.00 16.84 165 ARG A C 1
ATOM 1349 O O . ARG A 1 165 ? -31.774 13.837 1.432 1.00 18.08 165 ARG A O 1
ATOM 1357 N N . GLU A 1 166 ? -33.432 14.851 2.579 1.00 14.93 166 GLU A N 1
ATOM 1358 C CA . GLU A 1 166 ? -32.680 14.790 3.830 1.00 15.94 166 GLU A CA 1
ATOM 1359 C C . GLU A 1 166 ? -32.555 13.365 4.360 1.00 15.36 166 GLU A C 1
ATOM 1360 O O . GLU A 1 166 ? -31.542 13.035 4.989 1.00 16.55 166 GLU A O 1
ATOM 1366 N N . SER A 1 167 ? -33.573 12.523 4.136 1.00 14.01 167 SER A N 1
ATOM 1367 C CA . SER A 1 167 ? -33.496 11.117 4.532 1.00 13.14 167 SER A CA 1
ATOM 1368 C C . SER A 1 167 ? -32.361 10.421 3.799 1.00 15.13 167 SER A C 1
ATOM 1369 O O . SER A 1 167 ? -31.581 9.672 4.399 1.00 14.76 167 SER A O 1
ATOM 1372 N N . ILE A 1 168 ? -32.270 10.648 2.489 1.00 14.47 168 ILE A N 1
ATOM 1373 C CA . ILE A 1 168 ? -31.182 10.075 1.700 1.00 14.15 168 ILE A CA 1
ATOM 1374 C C . ILE A 1 168 ? -29.838 10.593 2.186 1.00 14.61 168 ILE A C 1
ATOM 1375 O O . ILE A 1 168 ? -28.883 9.821 2.353 1.00 16.05 168 ILE A O 1
ATOM 1380 N N . ALA A 1 169 ? -29.745 11.900 2.437 1.00 14.32 169 ALA A N 1
ATOM 1381 C CA . ALA A 1 169 ? -28.492 12.469 2.925 1.00 15.36 169 ALA A CA 1
ATOM 1382 C C . ALA A 1 169 ? -28.103 11.868 4.268 1.00 16.73 169 ALA A C 1
ATOM 1383 O O . ALA A 1 169 ? -26.917 11.628 4.527 1.00 17.60 169 ALA A O 1
ATOM 1385 N N . GLU A 1 170 ? -29.088 11.619 5.137 1.00 15.64 170 GLU A N 1
ATOM 1386 C CA . GLU A 1 170 ? -28.787 11.016 6.431 1.00 16.71 170 GLU A CA 1
ATOM 1387 C C . GLU A 1 170 ? -28.180 9.630 6.260 1.00 16.37 170 GLU A C 1
ATOM 1388 O O . GLU A 1 170 ? -27.193 9.290 6.926 1.00 16.32 170 GLU A O 1
ATOM 1394 N N . LEU A 1 171 ? -28.756 8.814 5.370 1.00 14.72 171 LEU A N 1
ATOM 1395 C CA . LEU A 1 171 ? -28.210 7.479 5.159 1.00 13.58 171 LEU A CA 1
ATOM 1396 C C . LEU A 1 171 ? -26.838 7.542 4.511 1.00 16.63 171 LEU A C 1
ATOM 1397 O O . LEU A 1 171 ? -25.954 6.748 4.852 1.00 18.46 171 LEU A O 1
ATOM 1402 N N . GLN A 1 172 ? -26.634 8.469 3.570 1.00 16.63 172 GLN A N 1
ATOM 1403 C CA A GLN A 1 172 ? -25.303 8.648 2.995 0.70 16.50 172 GLN A CA 1
ATOM 1404 C CA B GLN A 1 172 ? -25.303 8.630 3.001 0.30 17.05 172 GLN A CA 1
ATOM 1405 C C . GLN A 1 172 ? -24.289 8.985 4.081 1.00 19.11 172 GLN A C 1
ATOM 1406 O O . GLN A 1 172 ? -23.158 8.491 4.061 1.00 20.69 172 GLN A O 1
ATOM 1417 N N . PHE A 1 173 ? -24.688 9.831 5.033 1.00 18.21 173 PHE A N 1
ATOM 1418 C CA . PHE A 1 173 ? -23.809 10.158 6.150 1.00 20.68 173 PHE A CA 1
ATOM 1419 C C . PHE A 1 173 ? -23.492 8.916 6.976 1.00 20.01 173 PHE A C 1
ATOM 1420 O O . PHE A 1 173 ? -22.333 8.688 7.337 1.00 21.20 173 PHE A O 1
ATOM 1428 N N . TYR A 1 174 ? -24.503 8.086 7.270 1.00 17.74 174 TYR A N 1
ATOM 1429 C CA . TYR A 1 174 ? -24.253 6.870 8.045 1.00 17.80 174 TYR A CA 1
ATOM 1430 C C . TYR A 1 174 ? -23.350 5.903 7.292 1.00 21.23 174 TYR A C 1
ATOM 1431 O O . TYR A 1 174 ? -22.540 5.198 7.906 1.00 21.09 174 TYR A O 1
ATOM 1440 N N . ARG A 1 175 ? -23.495 5.831 5.966 1.00 20.68 175 ARG A N 1
ATOM 1441 C CA . ARG A 1 175 ? -22.641 4.936 5.186 1.00 22.88 175 ARG A CA 1
ATOM 1442 C C . ARG A 1 175 ? -21.173 5.216 5.463 1.00 23.31 175 ARG A C 1
ATOM 1443 O O . ARG A 1 175 ? -20.376 4.289 5.670 1.00 24.53 175 ARG A O 1
ATOM 1451 N N . LYS A 1 176 ? -20.802 6.495 5.504 1.00 23.24 176 LYS A N 1
ATOM 1452 C CA A LYS A 1 176 ? -19.412 6.849 5.760 0.32 25.96 176 LYS A CA 1
ATOM 1453 C CA B LYS A 1 176 ? -19.416 6.862 5.757 0.68 24.75 176 LYS A CA 1
ATOM 1454 C C . LYS A 1 176 ? -19.076 6.843 7.245 1.00 24.87 176 LYS A C 1
ATOM 1455 O O . LYS A 1 176 ? -17.960 6.471 7.621 1.00 27.75 176 LYS A O 1
ATOM 1466 N N . ALA A 1 177 ? -20.018 7.232 8.106 1.00 21.85 177 ALA A N 1
ATOM 1467 C CA . ALA A 1 177 ? -19.694 7.463 9.510 1.00 23.61 177 ALA A CA 1
ATOM 1468 C C . ALA A 1 177 ? -19.859 6.246 10.412 1.00 23.80 177 ALA A C 1
ATOM 1469 O O . ALA A 1 177 ? -19.158 6.146 11.425 1.00 24.08 177 ALA A O 1
ATOM 1471 N N . VAL A 1 178 ? -20.783 5.332 10.105 1.00 21.91 178 VAL A N 1
ATOM 1472 C CA . VAL A 1 178 ? -21.019 4.204 11.003 1.00 21.04 178 VAL A CA 1
ATOM 1473 C C . VAL A 1 178 ? -20.921 2.844 10.332 1.00 22.70 178 VAL A C 1
ATOM 1474 O O . VAL A 1 178 ? -20.805 1.829 11.039 1.00 21.49 178 VAL A O 1
ATOM 1478 N N . PHE A 1 179 ? -20.948 2.738 9.009 1.00 22.12 179 PHE A N 1
ATOM 1479 C CA . PHE A 1 179 ? -20.767 1.462 8.333 1.00 21.43 179 PHE A CA 1
ATOM 1480 C C . PHE A 1 179 ? -19.318 1.294 7.897 1.00 24.26 179 PHE A C 1
ATOM 1481 O O . PHE A 1 179 ? -18.577 2.265 7.724 1.00 26.82 179 PHE A O 1
ATOM 1489 N N . LYS A 1 180 ? -18.917 0.036 7.716 1.00 21.61 180 LYS A N 1
ATOM 1490 C CA . LYS A 1 180 ? -17.617 -0.278 7.129 1.00 23.34 180 LYS A CA 1
ATOM 1491 C C . LYS A 1 180 ? -17.757 -1.062 5.828 1.00 26.61 180 LYS A C 1
ATOM 1492 O O . LYS A 1 180 ? -16.798 -1.708 5.386 1.00 30.11 180 LYS A O 1
ATOM 1498 N N . ILE A 1 181 ? -18.935 -1.026 5.216 1.00 26.54 181 ILE A N 1
ATOM 1499 C CA . ILE A 1 181 ? -19.173 -1.676 3.933 1.00 24.11 181 ILE A CA 1
ATOM 1500 C C . ILE A 1 181 ? -19.745 -0.671 2.948 1.00 29.64 181 ILE A C 1
ATOM 1501 O O . ILE A 1 181 ? -20.129 0.430 3.336 1.00 24.37 181 ILE A O 1
#

Solvent-accessible surface area: 9388 Å² total; per-residue (Å²): 130,57,100,36,74,113,4,20,0,0,1,26,7,9,23,1,11,148,49,5,128,92,20,43,0,0,1,0,0,0,0,0,0,34,62,91,11,79,77,50,17,75,11,30,62,9,14,0,75,9,68,93,79,30,8,84,89,22,90,140,135,12,57,73,28,3,78,94,33,28,0,7,47,87,0,127,133,20,170,35,45,38,97,85,0,1,73,81,0,16,59,23,0,127,120,48,0,31,116,28,111,1,23,0,0,0,39,64,1,26,45,9,3,120,0,0,122,102,30,0,77,118,0,21,59,8,10,49,151,142,109,53,36,0,16,75,30,63,72,69,6,119,142,187,111,70,110,20,44,150,134,57,100,81,118,38,38,55,50,0,35,69,24,2,109,33,6,6,44,1,18,64,28,4,81,167,44,60,84,204,159

Foldseek 3Di:
DQADLQKAKEKFWDWLDQDLVQIATQWMWIWIAGNLLHTDDTFDTDGAADDVVRNVSHDPVSVVLCVVLCSVVRNPPDPHHLVNVLVRRVVVVVVHHAFQRHAYEFAVCVSVLVNCVRRPVVNNRRYHPHHHHLVVVVVVCCVPPVVLPVVDDAPPSPSTVRRSVSRSVSVVSCCVRPDPD

CATH classification: 3.30.420.10

Secondary structure (DSSP, 8-state):
----TT-EEEEEEEESSS-TTT--EEEEEEEEE-TT--EEEEEEEEEPP--HHHHTT--HHHHHHHHHTTHHHHHHH----HHHHHHHHHHHHTTTS-TTTSPEEESSHHHHHHHHHHH-HHHHTTS-S-EEEHHHHHHHHHHH-GGGGGG--------HHHHHHHHHHHHHHHHHHT---

B-factor: mean 21.83, std 10.38, range [10.51, 67.28]

InterPro domains:
  IPR012337 Ribonuclease H-like superfamily [SSF53098] (3-180)
  IPR013520 Ribonuclease H-like domain [PF00929] (9-170)
  IPR013520 Ribonuclease H-like domain [SM00479] (7-180)
  IPR022894 Oligoribonuclease [MF_00045] (3-181)
  IPR022894 Oligoribonuclease [NF003765] (3-180)
  IPR022894 Oligoribonuclease [PTHR11046] (58-180)
  IPR022894 Oligoribonuclease [cd06135] (8-179)
  IPR036397 Ribonuclease H superfamily [G3DSA:3.30.420.10] (2-181)